Protein AF-A0A2G6KBX7-F1 (afdb_monomer)

pLDDT: mean 79.26, std 11.94, range [49.91, 97.5]

Radius of gyration: 17.97 Å; Cα contacts (8 Å, |Δi|>4): 217; chains: 1; bounding box: 56×39×44 Å

Solvent-accessible surface area (backbone atoms only — not comparable to full-atom values): 11663 Å² total; per-residue (Å²): 130,65,67,68,60,56,53,54,54,60,68,40,44,65,57,52,48,50,51,48,53,44,43,43,64,73,46,47,46,54,54,34,52,51,48,43,70,75,37,43,85,65,35,74,61,40,100,55,37,66,66,51,40,47,52,48,53,52,48,49,53,51,38,52,47,28,71,77,41,29,81,48,12,47,37,36,54,84,65,47,39,61,68,37,23,51,47,50,38,49,52,47,50,50,48,68,47,44,59,60,58,48,53,73,61,81,71,62,54,70,67,56,54,50,44,48,45,56,34,48,36,44,25,48,53,48,36,47,50,48,51,12,48,48,40,44,50,34,25,57,76,66,73,37,58,82,85,52,55,70,83,61,44,44,58,39,27,52,54,44,3,50,50,50,15,56,70,70,63,48,72,64,54,41,74,75,58,31,61,84,52,50,48,58,49,36,54,53,37,22,54,48,29,27,51,48,38,48,49,28,46,74,68,27,31,39,75,65,47,27,62,53,43,16,49,48,47,50,55,60,73,76,111

Nearest PDB structures (foldseek):
  8d9p-assembly1_A  TM=2.111E-01  e=8.715E+00  synthetic construct
  6z0c-assembly1_A  TM=1.566E-01  e=3.362E+00  Escherichia coli

Organism: NCBI:txid2044937

Mean predicted aligned error: 8.15 Å

Sequence (223 aa):
MNGRAVVMGILSLPVVWGIFQSYHEFFSRPLVGWAVEVFPQVFGLVDAAYPFATGLLQLLIVGTIALIRPRLGFGDARNPDLYQSLTVITLVSICLFSPILLSSSGHAGAFKKMGVVVWTITPISEEILFRGFLHSLLLQIFHAAQDSSWKKILPPLVFGGLWFSLWHLVPSAISDYGWEVVGPQLVITFFAGVLFSGLRHWTGSIWLGIPIHAAGNFLAGFL

Secondary structure (DSSP, 8-state):
--HHHHHHHHHHHHHHHHHHHHHIIIIIHHHHHHHHHH-HHHHTT-TTHHHHHHHHHHHHHHHHHHHH-GGG-SSBSSS--HHHHHHHHHHHHHHHHHHHHHHHTS---HHHHHHHIIIIIHHHHHIIIIIIIIHHHHHHHTT--TT--HHHHHHHHHHHHHHHHHHT--HHHHHHH-HHHHHHHHHHHHHHHHHHHHHHHHHSBSTTHHHHHHHHHHHHTT-

Structure (mmCIF, N/CA/C/O backbone):
data_AF-A0A2G6KBX7-F1
#
_entry.id   AF-A0A2G6KBX7-F1
#
loop_
_atom_site.group_PDB
_atom_site.id
_atom_site.type_symbol
_atom_site.label_atom_id
_atom_site.label_alt_id
_atom_site.label_comp_id
_atom_site.label_asym_id
_atom_site.label_entity_id
_atom_site.label_seq_id
_atom_site.pdbx_PDB_ins_code
_atom_site.Cartn_x
_atom_site.Cartn_y
_atom_site.Cartn_z
_atom_site.occupancy
_atom_site.B_iso_or_equiv
_atom_site.auth_seq_id
_atom_site.auth_comp_id
_atom_site.auth_asym_id
_atom_site.auth_atom_id
_atom_site.pdbx_PDB_model_num
ATOM 1 N N . MET A 1 1 ? -25.263 -7.954 9.785 1.00 54.66 1 MET A N 1
ATOM 2 C CA . MET A 1 1 ? -24.936 -6.710 9.059 1.00 54.66 1 MET A CA 1
ATOM 3 C C . MET A 1 1 ? -26.176 -6.285 8.305 1.00 54.66 1 MET A C 1
ATOM 5 O O . MET A 1 1 ? -26.843 -7.152 7.760 1.00 54.66 1 MET A O 1
ATOM 9 N N . ASN A 1 2 ? -26.518 -4.998 8.318 1.00 74.50 2 ASN A N 1
ATOM 10 C CA . ASN A 1 2 ? -27.667 -4.496 7.569 1.00 74.50 2 ASN A CA 1
ATOM 11 C C . ASN A 1 2 ? -27.344 -4.598 6.067 1.00 74.50 2 ASN A C 1
ATOM 13 O O . ASN A 1 2 ? -26.369 -3.992 5.624 1.00 74.50 2 ASN A O 1
ATOM 17 N N . GLY A 1 3 ? -28.105 -5.388 5.300 1.00 67.69 3 GLY A N 1
ATOM 18 C CA . GLY A 1 3 ? -27.808 -5.674 3.886 1.00 67.69 3 GLY A CA 1
ATOM 19 C C . GLY A 1 3 ? -27.645 -4.413 3.028 1.00 67.69 3 GLY A C 1
ATOM 20 O O . GLY A 1 3 ? -26.832 -4.390 2.109 1.00 67.69 3 GLY A O 1
ATOM 21 N N . ARG A 1 4 ? -28.314 -3.317 3.408 1.00 68.19 4 ARG A N 1
ATOM 22 C CA . ARG A 1 4 ? -28.187 -2.004 2.759 1.00 68.19 4 ARG A CA 1
ATOM 23 C C . ARG A 1 4 ? -26.762 -1.442 2.779 1.00 68.19 4 ARG A C 1
ATOM 25 O O . ARG A 1 4 ? -26.334 -0.872 1.785 1.00 68.19 4 ARG A O 1
ATOM 32 N N . ALA A 1 5 ? -26.015 -1.617 3.871 1.00 60.84 5 ALA A N 1
ATOM 33 C CA . ALA A 1 5 ? -24.651 -1.091 3.983 1.00 60.84 5 ALA A CA 1
ATOM 34 C C . ALA A 1 5 ? -23.666 -1.833 3.064 1.00 60.84 5 ALA A C 1
ATOM 36 O O . ALA A 1 5 ? -22.780 -1.218 2.481 1.00 60.84 5 ALA A O 1
ATOM 37 N N . VAL A 1 6 ? -23.853 -3.146 2.895 1.00 60.59 6 VAL A N 1
ATOM 38 C CA . VAL A 1 6 ? -23.030 -3.964 1.988 1.00 60.59 6 VAL A CA 1
ATOM 39 C C . VAL A 1 6 ? -23.293 -3.578 0.540 1.00 60.59 6 VAL A C 1
ATOM 41 O O . VAL A 1 6 ? -22.352 -3.339 -0.207 1.00 60.59 6 VAL A O 1
ATOM 44 N N . VAL A 1 7 ? -24.568 -3.459 0.161 1.00 66.44 7 VAL A N 1
ATOM 45 C CA . VAL A 1 7 ? -24.962 -3.067 -1.198 1.00 66.44 7 VAL A CA 1
ATOM 46 C C . VAL A 1 7 ? -24.442 -1.671 -1.536 1.00 66.44 7 VAL A C 1
ATOM 48 O O . VAL A 1 7 ? -23.838 -1.499 -2.587 1.00 66.44 7 VAL A O 1
ATOM 51 N N . MET A 1 8 ? -24.586 -0.695 -0.634 1.00 66.25 8 MET A N 1
ATOM 52 C CA . MET A 1 8 ? -24.024 0.644 -0.850 1.00 66.25 8 MET A CA 1
ATOM 53 C C . MET A 1 8 ? -22.497 0.627 -0.966 1.00 66.25 8 MET A C 1
ATOM 55 O O . MET A 1 8 ? -21.952 1.354 -1.788 1.00 66.25 8 MET A O 1
ATOM 59 N N . GLY A 1 9 ? -21.809 -0.217 -0.192 1.00 62.88 9 GLY A N 1
ATOM 60 C CA . GLY A 1 9 ? -20.360 -0.365 -0.288 1.00 62.88 9 GLY A CA 1
ATOM 61 C C . GLY A 1 9 ? -19.898 -1.013 -1.597 1.00 62.88 9 GLY A C 1
ATOM 62 O O . GLY A 1 9 ? -18.908 -0.579 -2.164 1.00 62.88 9 GLY A O 1
ATOM 63 N N . ILE A 1 10 ? -20.614 -2.015 -2.115 1.00 64.56 10 ILE A N 1
ATOM 64 C CA . ILE A 1 10 ? -20.286 -2.628 -3.414 1.00 64.56 10 ILE A CA 1
ATOM 65 C C . ILE A 1 10 ? -20.573 -1.647 -4.555 1.00 64.56 10 ILE A C 1
ATOM 67 O O . ILE A 1 10 ? -19.744 -1.470 -5.443 1.00 64.56 10 ILE A O 1
ATOM 71 N N . LEU A 1 11 ? -21.727 -0.978 -4.521 1.00 68.38 11 LEU A N 1
ATOM 72 C CA . LEU A 1 11 ? -22.129 -0.025 -5.558 1.00 68.38 11 LEU A CA 1
ATOM 73 C C . LEU A 1 11 ? -21.277 1.248 -5.569 1.00 68.38 11 LEU A C 1
ATOM 75 O O . LEU A 1 11 ? -21.227 1.930 -6.589 1.00 68.38 11 LEU A O 1
ATOM 79 N N . SER A 1 12 ? -20.591 1.571 -4.471 1.00 69.75 12 SER A N 1
ATOM 80 C CA . SER A 1 12 ? -19.646 2.684 -4.445 1.00 69.75 12 SER A CA 1
ATOM 81 C C . SER A 1 12 ? -18.281 2.327 -5.032 1.00 69.75 12 SER A C 1
ATOM 83 O O . SER A 1 12 ? -17.556 3.246 -5.397 1.00 69.75 12 SER A O 1
ATOM 85 N N . LEU A 1 13 ? -17.930 1.042 -5.201 1.00 62.00 13 LEU A N 1
ATOM 86 C CA . LEU A 1 13 ? -16.617 0.637 -5.727 1.00 62.00 13 LEU A CA 1
ATOM 87 C C . LEU A 1 13 ? -16.301 1.231 -7.109 1.00 62.00 13 LEU A C 1
ATOM 89 O O . LEU A 1 13 ? -15.201 1.758 -7.252 1.00 62.00 13 LEU A O 1
ATOM 93 N N . PRO A 1 14 ? -17.212 1.246 -8.107 1.00 69.00 14 PRO A N 1
ATOM 94 C CA . PRO A 1 14 ? -16.934 1.886 -9.395 1.00 69.00 14 PRO A CA 1
ATOM 95 C C . PRO A 1 14 ? -16.740 3.400 -9.281 1.00 69.00 14 PRO A C 1
ATOM 97 O O . PRO A 1 14 ? -15.885 3.963 -9.955 1.00 69.00 14 PRO A O 1
ATOM 100 N N . VAL A 1 15 ? -17.505 4.063 -8.407 1.00 67.31 15 VAL A N 1
ATOM 101 C CA . VAL A 1 15 ? -17.386 5.511 -8.166 1.00 67.31 15 VAL A CA 1
ATOM 102 C C . VAL A 1 15 ? -16.047 5.826 -7.512 1.00 67.31 15 VAL A C 1
ATOM 104 O O . VAL A 1 15 ? -15.333 6.723 -7.941 1.00 67.31 15 VAL A O 1
ATOM 107 N N . VAL A 1 16 ? -15.683 5.053 -6.496 1.00 61.75 16 VAL A N 1
ATOM 108 C CA . VAL A 1 16 ? -14.416 5.153 -5.777 1.00 61.75 16 VAL A CA 1
ATOM 109 C C . VAL A 1 16 ? -13.233 4.867 -6.702 1.00 61.75 16 VAL A C 1
ATOM 111 O O . VAL A 1 16 ? -12.263 5.621 -6.701 1.00 61.75 16 VAL A O 1
ATOM 114 N N . TRP A 1 17 ? -13.326 3.826 -7.531 1.00 64.75 17 TRP A N 1
ATOM 115 C CA . TRP A 1 17 ? -12.328 3.521 -8.551 1.00 64.75 17 TRP A CA 1
ATOM 116 C C . TRP A 1 17 ? -12.218 4.659 -9.570 1.00 64.75 17 TRP A C 1
ATOM 118 O O . TRP A 1 17 ? -11.114 5.097 -9.870 1.00 64.75 17 TRP A O 1
ATOM 128 N N . GLY A 1 18 ? -13.342 5.219 -10.023 1.00 67.06 18 GLY A N 1
ATOM 129 C CA . GLY A 1 18 ? -13.366 6.389 -10.900 1.00 67.06 18 GLY A CA 1
ATOM 130 C C . GLY A 1 18 ? -12.720 7.627 -10.272 1.00 67.06 18 GLY A C 1
ATOM 131 O O . GLY A 1 18 ? -11.945 8.310 -10.937 1.00 67.06 18 GLY A O 1
ATOM 132 N N . ILE A 1 19 ? -12.964 7.895 -8.984 1.00 67.94 19 ILE A N 1
ATOM 133 C CA . ILE A 1 19 ? -12.288 8.964 -8.229 1.00 67.94 19 ILE A CA 1
ATOM 134 C C . ILE A 1 19 ? -10.784 8.702 -8.167 1.00 67.94 19 ILE A C 1
ATOM 136 O O . ILE A 1 19 ? -10.001 9.630 -8.336 1.00 67.94 19 ILE A O 1
ATOM 140 N N . PHE A 1 20 ? -10.368 7.454 -7.956 1.00 66.38 20 PHE A N 1
ATOM 141 C CA . PHE A 1 20 ? -8.956 7.096 -7.901 1.00 66.38 20 PHE A CA 1
ATOM 142 C C . PHE A 1 20 ? -8.259 7.262 -9.255 1.00 66.38 20 PHE A C 1
ATOM 144 O O . PHE A 1 20 ? -7.207 7.893 -9.324 1.00 66.38 20 PHE A O 1
ATOM 151 N N . GLN A 1 21 ? -8.869 6.770 -10.334 1.00 69.62 21 GLN A N 1
ATOM 152 C CA . GLN A 1 21 ? -8.373 6.986 -11.694 1.00 69.62 21 GLN A CA 1
ATOM 153 C C . GLN A 1 21 ? -8.320 8.480 -12.018 1.00 69.62 21 GLN A C 1
ATOM 155 O O . GLN A 1 21 ? -7.329 8.960 -12.551 1.00 69.62 21 GLN A O 1
ATOM 160 N N . SER A 1 22 ? -9.328 9.245 -11.597 1.00 69.94 22 SER A N 1
ATOM 161 C CA . SER A 1 22 ? -9.340 10.702 -11.757 1.00 69.94 22 SER A CA 1
ATOM 162 C C . SER A 1 22 ? -8.227 11.377 -10.953 1.00 69.94 22 SER A C 1
ATOM 164 O O . SER A 1 22 ? -7.554 12.265 -11.460 1.00 69.94 22 SER A O 1
ATOM 166 N N . TYR A 1 23 ? -7.982 10.953 -9.714 1.00 73.62 23 TYR A N 1
ATOM 167 C CA . TYR A 1 23 ? -6.855 11.435 -8.919 1.00 73.62 23 TYR A CA 1
ATOM 168 C C . TYR A 1 23 ? -5.521 11.112 -9.603 1.00 73.62 23 TYR A C 1
ATOM 170 O O . TYR A 1 23 ? -4.642 11.971 -9.677 1.00 73.62 23 TYR A O 1
ATOM 178 N N . HIS A 1 24 ? -5.369 9.899 -10.134 1.00 70.25 24 HIS A N 1
ATOM 179 C CA . HIS A 1 24 ? -4.161 9.517 -10.848 1.00 70.25 24 HIS A CA 1
ATOM 180 C C . HIS A 1 24 ? -3.966 10.372 -12.106 1.00 70.25 24 HIS A C 1
ATOM 182 O O . HIS A 1 24 ? -2.927 11.007 -12.247 1.00 70.25 24 HIS A O 1
ATOM 188 N N . GLU A 1 25 ? -4.974 10.455 -12.971 1.00 73.12 25 GLU A N 1
ATOM 189 C CA . GLU A 1 25 ? -4.886 11.130 -14.268 1.00 73.12 25 GLU A CA 1
ATOM 190 C C . GLU A 1 25 ? -4.854 12.658 -14.168 1.00 73.12 25 GLU A C 1
ATOM 192 O O . GLU A 1 25 ? -4.098 13.303 -14.890 1.00 73.12 25 GLU A O 1
ATOM 197 N N . PHE A 1 26 ? -5.639 13.260 -13.272 1.00 77.62 26 PHE A N 1
ATOM 198 C CA . PHE A 1 26 ? -5.780 14.719 -13.206 1.00 77.62 26 PHE A CA 1
ATOM 199 C C . PHE A 1 26 ? -4.909 15.385 -12.143 1.00 77.62 26 PHE A C 1
ATOM 201 O O . PHE A 1 26 ? -4.694 16.592 -12.223 1.00 77.62 26 PHE A O 1
ATOM 208 N N . PHE A 1 27 ? -4.403 14.643 -11.153 1.00 77.56 27 PHE A N 1
ATOM 209 C CA . PHE A 1 27 ? -3.577 15.218 -10.087 1.00 77.56 27 PHE A CA 1
ATOM 210 C C . PHE A 1 27 ? -2.178 14.610 -10.041 1.00 77.56 27 PHE A C 1
ATOM 212 O O . PHE A 1 27 ? -1.189 15.329 -10.180 1.00 77.56 27 PHE A O 1
ATOM 219 N N . SER A 1 28 ? -2.079 13.287 -9.890 1.00 75.94 28 SER A N 1
ATOM 220 C CA . SER A 1 28 ? -0.784 12.614 -9.765 1.00 75.94 28 SER A CA 1
ATOM 221 C C . SER A 1 28 ? 0.038 12.754 -11.041 1.00 75.94 28 SER A C 1
ATOM 223 O O . SER A 1 28 ? 1.195 13.147 -10.974 1.00 75.94 28 SER A O 1
ATOM 225 N N . ARG A 1 29 ? -0.553 12.470 -12.203 1.00 77.00 29 ARG A N 1
ATOM 226 C CA . ARG A 1 29 ? 0.133 12.458 -13.496 1.00 77.00 29 ARG A CA 1
ATOM 227 C C . ARG A 1 29 ? 0.698 13.823 -13.893 1.00 77.00 29 ARG A C 1
ATOM 229 O O . ARG A 1 29 ? 1.884 13.865 -14.222 1.00 77.00 29 ARG A O 1
ATOM 236 N N . PRO A 1 30 ? -0.054 14.940 -13.815 1.00 83.62 30 PRO A N 1
ATOM 237 C CA . PRO A 1 30 ? 0.497 16.257 -14.120 1.00 83.62 30 PRO A CA 1
ATOM 238 C C . PRO A 1 30 ? 1.571 16.683 -13.121 1.00 83.62 30 PRO A C 1
ATOM 240 O O . PRO A 1 30 ? 2.607 17.197 -13.529 1.00 83.62 30 PRO A O 1
ATOM 243 N N . LEU A 1 31 ? 1.362 16.432 -11.823 1.00 80.12 31 LEU A N 1
ATOM 244 C CA . LEU A 1 31 ? 2.326 16.807 -10.787 1.00 80.12 31 LEU A CA 1
ATOM 245 C C . LEU A 1 31 ? 3.630 16.009 -10.902 1.00 80.12 31 LEU A C 1
ATOM 247 O O . LEU A 1 31 ? 4.714 16.563 -10.740 1.00 80.12 31 LEU A O 1
ATOM 251 N N . VAL A 1 32 ? 3.527 14.721 -11.230 1.00 80.62 32 VAL A N 1
ATOM 252 C CA . VAL A 1 32 ? 4.672 13.871 -11.556 1.00 80.62 32 VAL A CA 1
ATOM 253 C C . VAL A 1 32 ? 5.376 14.370 -12.814 1.00 80.62 32 VAL A C 1
ATOM 255 O O . VAL A 1 32 ? 6.597 14.491 -12.798 1.00 80.62 32 VAL A O 1
ATOM 258 N N . GLY A 1 33 ? 4.633 14.690 -13.877 1.00 82.25 33 GLY A N 1
ATOM 259 C CA . GLY A 1 33 ? 5.199 15.252 -15.106 1.00 82.25 33 GLY A CA 1
ATOM 260 C C . GLY A 1 33 ? 5.997 16.528 -14.833 1.00 82.25 33 GLY A C 1
ATOM 261 O O . GLY A 1 33 ? 7.160 16.617 -15.216 1.00 82.25 33 GLY A O 1
ATOM 262 N N . TRP A 1 34 ? 5.412 17.451 -14.068 1.00 88.31 34 TRP A N 1
ATOM 263 C CA . TRP A 1 34 ? 6.078 18.669 -13.610 1.00 88.31 34 TRP A CA 1
ATOM 264 C C . TRP A 1 34 ? 7.332 18.371 -12.773 1.00 88.31 34 TRP A C 1
ATOM 266 O O . TRP A 1 34 ? 8.380 18.963 -13.005 1.00 88.31 34 TRP A O 1
ATOM 276 N N . ALA A 1 35 ? 7.269 17.430 -11.826 1.00 80.56 35 ALA A N 1
ATOM 277 C CA . ALA A 1 35 ? 8.423 17.078 -10.997 1.00 80.56 35 ALA A CA 1
ATOM 278 C C . ALA A 1 35 ? 9.577 16.484 -11.826 1.00 80.56 35 ALA A C 1
ATOM 280 O O . ALA A 1 35 ? 10.738 16.816 -11.588 1.00 80.56 35 ALA A O 1
ATOM 281 N N . VAL A 1 36 ? 9.268 15.637 -12.812 1.00 82.38 36 VAL A N 1
ATOM 282 C CA . VAL A 1 36 ? 10.261 15.074 -13.740 1.00 82.38 36 VAL A CA 1
ATOM 283 C C . VAL A 1 36 ? 10.906 16.174 -14.586 1.00 82.38 36 VAL A C 1
ATOM 285 O O . VAL A 1 36 ? 12.121 16.156 -14.770 1.00 82.38 36 VAL A O 1
ATOM 288 N N . GLU A 1 37 ? 10.118 17.146 -15.048 1.00 87.31 37 GLU A N 1
ATOM 289 C CA . GLU A 1 37 ? 10.601 18.290 -15.828 1.00 87.31 37 GLU A CA 1
ATOM 290 C C . GLU A 1 37 ? 11.487 19.240 -15.004 1.00 87.31 37 GLU A C 1
ATOM 292 O O . GLU A 1 37 ? 12.515 19.703 -15.493 1.00 87.31 37 GLU A O 1
ATOM 297 N N . VAL A 1 38 ? 11.125 19.507 -13.745 1.00 86.25 38 VAL A N 1
ATOM 298 C CA . VAL A 1 38 ? 11.850 20.439 -12.861 1.00 86.25 38 VAL A CA 1
ATOM 299 C C . VAL A 1 38 ? 13.113 19.819 -12.257 1.00 86.25 38 VAL A C 1
ATOM 301 O O . VAL A 1 38 ? 14.094 20.526 -12.018 1.00 86.25 38 VAL A O 1
ATOM 304 N N . PHE A 1 39 ? 13.124 18.504 -12.021 1.00 82.38 39 PHE A N 1
ATOM 305 C CA . PHE A 1 39 ? 14.255 17.794 -11.410 1.00 82.38 39 PHE A CA 1
ATOM 306 C C . PHE A 1 39 ? 14.845 16.705 -12.327 1.00 82.38 39 PHE A C 1
ATOM 308 O O . PHE A 1 39 ? 14.990 15.550 -11.902 1.00 82.38 39 PHE A O 1
ATOM 315 N N . PRO A 1 40 ? 15.248 1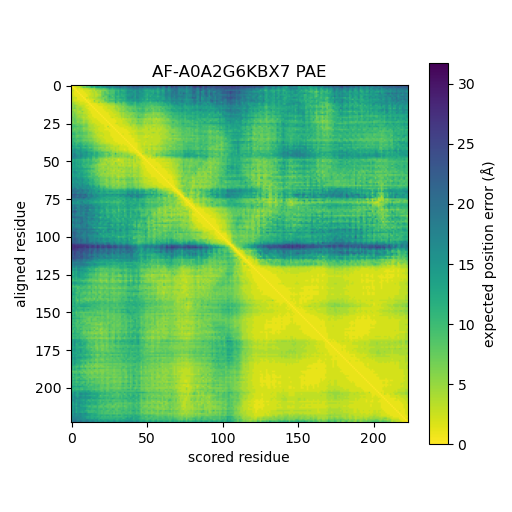7.033 -13.568 1.00 84.31 40 PRO A N 1
ATOM 316 C CA . PRO A 1 40 ? 15.668 16.039 -14.554 1.00 84.31 40 PRO A CA 1
ATOM 317 C C . PRO A 1 40 ? 16.930 15.282 -14.121 1.00 84.31 40 PRO A C 1
ATOM 319 O O . PRO A 1 40 ? 17.063 14.096 -14.401 1.00 84.31 40 PRO A O 1
ATOM 322 N N . GLN A 1 41 ? 17.826 15.916 -13.360 1.00 78.88 41 GLN A N 1
ATOM 323 C CA . GLN A 1 41 ? 19.017 15.274 -12.791 1.00 78.88 41 GLN A CA 1
ATOM 324 C C . GLN A 1 41 ? 18.707 14.200 -11.738 1.00 78.88 41 GLN A C 1
ATOM 326 O O . GLN A 1 41 ? 19.547 13.345 -11.483 1.00 78.88 41 GLN A O 1
ATOM 331 N N . VAL A 1 42 ? 17.529 14.246 -11.106 1.00 72.69 42 VAL A N 1
ATOM 332 C CA . VAL A 1 42 ? 17.100 13.245 -10.118 1.00 72.69 42 VAL A CA 1
ATOM 333 C C . VAL A 1 42 ? 16.399 12.096 -10.830 1.00 72.69 42 VAL A C 1
ATOM 335 O O . VAL A 1 42 ? 16.738 10.931 -10.629 1.00 72.69 42 VAL A O 1
ATOM 338 N N . PHE A 1 43 ? 15.436 12.427 -11.690 1.00 77.19 43 PHE A N 1
ATOM 339 C CA . PHE A 1 43 ? 14.592 11.438 -12.354 1.00 77.19 43 PHE A CA 1
ATOM 340 C C . PHE A 1 43 ? 15.266 10.767 -13.554 1.00 77.19 43 PHE A C 1
ATOM 342 O O . PHE A 1 43 ? 15.002 9.598 -13.812 1.00 77.19 43 PHE A O 1
ATOM 349 N N . GLY A 1 44 ? 16.202 11.442 -14.225 1.00 74.31 44 GLY A N 1
ATOM 350 C CA . GLY A 1 44 ? 17.004 10.875 -15.314 1.00 74.31 44 GLY A CA 1
ATOM 351 C C . GLY A 1 44 ? 17.963 9.761 -14.879 1.00 74.31 44 GLY A C 1
ATOM 352 O O . GLY A 1 44 ? 18.574 9.119 -15.726 1.00 74.31 44 GLY A O 1
ATOM 353 N N . LEU A 1 45 ? 18.093 9.508 -13.571 1.00 69.19 45 LEU A N 1
ATOM 354 C CA . LEU A 1 45 ? 18.895 8.414 -13.012 1.00 69.19 45 LEU A CA 1
ATOM 355 C C . LEU A 1 45 ? 18.126 7.087 -12.896 1.00 69.19 45 LEU A C 1
ATOM 357 O O . LEU A 1 45 ? 18.718 6.074 -12.507 1.00 69.19 45 LEU A O 1
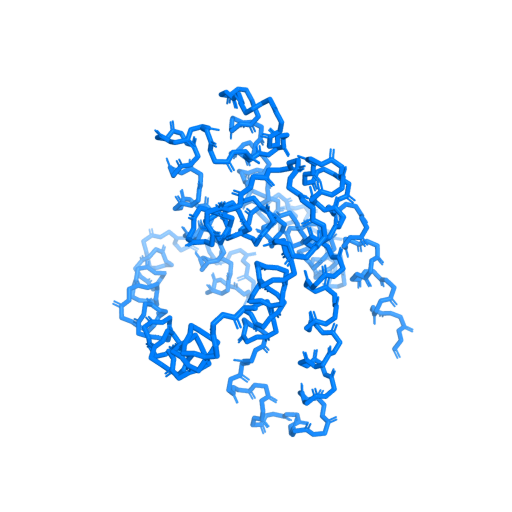ATOM 361 N N . VAL A 1 46 ? 16.818 7.089 -13.172 1.00 65.31 46 VAL A N 1
ATOM 362 C CA . VAL A 1 46 ? 15.927 5.939 -12.984 1.00 65.31 46 VAL A CA 1
ATOM 363 C C . VAL A 1 46 ? 15.182 5.657 -14.289 1.00 65.31 46 VAL A C 1
ATOM 365 O O . VAL A 1 46 ? 14.419 6.495 -14.760 1.00 65.31 46 VAL A O 1
ATOM 368 N N . ASP A 1 47 ? 15.335 4.446 -14.835 1.00 61.81 47 ASP A N 1
ATOM 369 C CA . ASP A 1 47 ? 14.691 4.031 -16.099 1.00 61.81 47 ASP A CA 1
ATOM 370 C C . ASP A 1 47 ? 13.149 4.099 -16.036 1.00 61.81 47 ASP A C 1
ATOM 372 O O . ASP A 1 47 ? 12.468 4.227 -17.049 1.00 61.81 47 ASP A O 1
ATOM 376 N N . ALA A 1 48 ? 12.593 4.066 -14.821 1.00 66.81 48 ALA A N 1
ATOM 377 C CA . ALA A 1 48 ? 11.171 4.194 -14.516 1.00 66.81 48 ALA A CA 1
ATOM 378 C C . ALA A 1 48 ? 10.865 5.487 -13.730 1.00 66.81 48 ALA A C 1
ATOM 380 O O . ALA A 1 48 ? 10.238 5.450 -12.668 1.00 66.81 48 ALA A O 1
ATOM 381 N N . ALA A 1 49 ? 11.311 6.636 -14.249 1.00 69.12 49 ALA A N 1
ATOM 382 C CA . ALA A 1 49 ? 11.127 7.956 -13.638 1.00 69.12 49 ALA A CA 1
ATOM 383 C C . ALA A 1 49 ? 9.678 8.242 -13.199 1.00 69.12 49 ALA A C 1
ATOM 385 O O . ALA A 1 49 ? 9.445 8.710 -12.085 1.00 69.12 49 ALA A O 1
ATOM 386 N N . TYR A 1 50 ? 8.698 7.922 -14.048 1.00 68.88 50 TYR A N 1
ATOM 387 C CA . TYR A 1 50 ? 7.288 8.220 -13.790 1.00 68.88 50 TYR A CA 1
ATOM 388 C C . TYR A 1 50 ? 6.667 7.355 -12.665 1.00 68.88 50 TYR A C 1
ATOM 390 O O . TYR A 1 50 ? 6.099 7.925 -11.726 1.00 68.88 50 TYR A O 1
ATOM 398 N N . PRO A 1 51 ? 6.793 6.007 -12.671 1.00 64.81 51 PRO A N 1
ATOM 399 C CA . PRO A 1 51 ? 6.382 5.180 -11.531 1.00 64.81 51 PRO A CA 1
ATOM 400 C C . PRO A 1 51 ? 7.068 5.579 -10.222 1.00 64.81 51 PRO A C 1
ATOM 402 O O . PRO A 1 51 ? 6.416 5.665 -9.181 1.00 64.81 51 PRO A O 1
ATOM 405 N N . PHE A 1 52 ? 8.366 5.888 -10.281 1.00 66.94 52 PHE A N 1
ATOM 406 C CA . PHE A 1 52 ? 9.130 6.332 -9.120 1.00 66.94 52 PHE A CA 1
ATOM 407 C C . PHE A 1 52 ? 8.593 7.654 -8.547 1.00 66.94 52 PHE A C 1
ATOM 409 O O . PHE A 1 52 ? 8.337 7.753 -7.347 1.00 66.94 52 PHE A O 1
ATOM 416 N N . ALA A 1 53 ? 8.335 8.644 -9.401 1.00 70.25 53 ALA A N 1
ATOM 417 C CA . ALA A 1 53 ? 7.755 9.923 -9.004 1.00 70.25 53 ALA A CA 1
ATOM 418 C C . ALA A 1 53 ? 6.331 9.787 -8.433 1.00 70.25 53 ALA A C 1
ATOM 420 O O . ALA A 1 53 ? 5.973 10.489 -7.487 1.00 70.25 53 ALA A O 1
ATOM 421 N N . THR A 1 54 ? 5.524 8.862 -8.961 1.00 69.38 54 THR A N 1
ATOM 422 C CA . THR A 1 54 ? 4.182 8.574 -8.428 1.00 69.38 54 THR A CA 1
ATOM 423 C C . THR A 1 54 ? 4.268 7.980 -7.022 1.00 69.38 54 THR A C 1
ATOM 425 O O . THR A 1 54 ? 3.564 8.437 -6.120 1.00 69.38 54 THR A O 1
ATOM 428 N N . GLY A 1 55 ? 5.166 7.012 -6.808 1.00 68.44 55 GLY A N 1
ATOM 429 C CA . GLY A 1 55 ? 5.443 6.465 -5.478 1.00 68.44 55 GLY A CA 1
ATOM 430 C C . GLY A 1 55 ? 5.916 7.547 -4.504 1.00 68.44 55 GLY A C 1
ATOM 431 O O . GLY A 1 55 ? 5.408 7.636 -3.388 1.00 68.44 55 GLY A O 1
ATOM 432 N N . LEU A 1 56 ? 6.809 8.438 -4.953 1.00 69.62 56 LEU A N 1
ATOM 433 C CA . LEU A 1 56 ? 7.280 9.589 -4.178 1.00 69.62 56 LEU A CA 1
ATOM 434 C C . LEU A 1 56 ? 6.139 10.494 -3.725 1.00 69.62 56 LEU A C 1
ATOM 436 O O . LEU A 1 56 ? 6.030 10.801 -2.539 1.00 69.62 56 LEU A O 1
ATOM 440 N N . LEU A 1 57 ? 5.273 10.890 -4.651 1.00 75.81 57 LEU A N 1
ATOM 441 C CA . LEU A 1 57 ? 4.151 11.762 -4.343 1.00 75.81 57 LEU A CA 1
ATOM 442 C C . LEU A 1 57 ? 3.197 11.123 -3.326 1.00 75.81 57 LEU A C 1
ATOM 444 O O . LEU A 1 57 ? 2.793 11.771 -2.361 1.00 75.81 57 LEU A O 1
ATOM 448 N N . GLN A 1 58 ? 2.855 9.848 -3.512 1.00 71.69 58 GLN A N 1
ATOM 449 C CA . GLN A 1 58 ? 1.965 9.131 -2.598 1.00 71.69 58 GLN A CA 1
ATOM 450 C C . GLN A 1 58 ? 2.570 9.008 -1.202 1.00 71.69 58 GLN A C 1
ATOM 452 O O . GLN A 1 58 ? 1.898 9.279 -0.207 1.00 71.69 58 GLN A O 1
ATOM 457 N N . LEU A 1 59 ? 3.851 8.654 -1.120 1.00 70.75 59 LEU A N 1
ATOM 458 C CA . LEU A 1 59 ? 4.547 8.530 0.149 1.00 70.75 59 LEU A CA 1
ATOM 459 C C . LEU A 1 59 ? 4.700 9.878 0.867 1.00 70.75 59 LEU A C 1
ATOM 461 O O . LEU A 1 59 ? 4.562 9.925 2.088 1.00 70.75 59 LEU A O 1
ATOM 465 N N . LEU A 1 60 ? 4.917 10.975 0.134 1.00 75.06 60 LEU A N 1
ATOM 466 C CA . LEU A 1 60 ? 4.910 12.329 0.695 1.00 75.06 60 LEU A CA 1
ATOM 467 C C . LEU A 1 60 ? 3.539 12.683 1.273 1.00 75.06 60 LEU A C 1
ATOM 469 O O . LEU A 1 60 ? 3.467 13.132 2.414 1.00 75.06 60 LEU A O 1
ATOM 473 N N . ILE A 1 61 ? 2.455 12.425 0.535 1.00 76.88 61 ILE A N 1
ATOM 474 C CA . ILE A 1 61 ? 1.086 12.675 1.009 1.00 76.88 61 ILE A CA 1
ATOM 475 C C . ILE A 1 61 ? 0.811 11.882 2.287 1.00 76.88 61 ILE A C 1
ATOM 477 O O . ILE A 1 61 ? 0.345 12.450 3.277 1.00 76.88 61 ILE A O 1
ATOM 481 N N . VAL A 1 62 ? 1.141 10.588 2.305 1.00 69.00 62 VAL A N 1
ATOM 482 C CA . VAL A 1 62 ? 0.938 9.752 3.494 1.00 69.00 62 VAL A CA 1
ATOM 483 C C . VAL A 1 62 ? 1.829 10.206 4.652 1.00 69.00 62 VAL A C 1
ATOM 485 O O . VAL A 1 62 ? 1.351 10.282 5.781 1.00 69.00 62 VAL A O 1
ATOM 488 N N . GLY A 1 63 ? 3.081 10.584 4.389 1.00 70.69 63 GLY A N 1
ATOM 489 C CA . GLY A 1 63 ? 3.994 11.132 5.393 1.00 70.69 63 GLY A CA 1
ATOM 490 C C . GLY A 1 63 ? 3.480 12.437 6.007 1.00 70.69 63 GLY A C 1
ATOM 491 O O . GLY A 1 63 ? 3.470 12.586 7.227 1.00 70.69 63 GLY A O 1
ATOM 492 N N . THR A 1 64 ? 2.966 13.360 5.190 1.00 77.06 64 THR A N 1
ATOM 493 C CA . THR A 1 64 ? 2.326 14.595 5.667 1.00 77.06 64 THR A CA 1
ATOM 494 C C . THR A 1 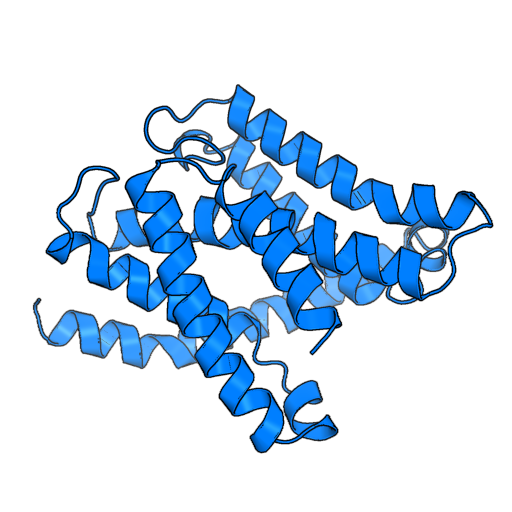64 ? 1.083 14.289 6.502 1.00 77.06 64 THR A C 1
ATOM 496 O O . THR A 1 64 ? 0.912 14.856 7.581 1.00 77.06 64 THR A O 1
ATOM 499 N N . ILE A 1 65 ? 0.237 13.355 6.059 1.00 73.06 65 ILE A N 1
ATOM 500 C CA . ILE A 1 65 ? -0.930 12.911 6.831 1.00 73.06 65 ILE A CA 1
ATOM 501 C C . ILE A 1 65 ? -0.495 12.307 8.173 1.00 73.06 65 ILE A C 1
ATOM 503 O O . ILE A 1 65 ? -1.111 12.610 9.193 1.00 73.06 65 ILE A O 1
ATOM 507 N N . ALA A 1 66 ? 0.573 11.506 8.198 1.00 69.62 66 ALA A N 1
ATOM 508 C CA . ALA A 1 66 ? 1.113 10.909 9.417 1.00 69.62 66 ALA A CA 1
ATOM 509 C C . ALA A 1 66 ? 1.589 11.965 10.427 1.00 69.62 66 ALA A C 1
ATOM 511 O O . ALA A 1 66 ? 1.310 11.827 11.616 1.00 69.62 66 ALA A O 1
ATOM 512 N N . LEU A 1 67 ? 2.217 13.056 9.966 1.00 72.88 67 LEU A N 1
ATOM 513 C CA . LEU A 1 67 ? 2.599 14.183 10.831 1.00 72.88 67 LEU A CA 1
ATOM 514 C C . LEU A 1 67 ? 1.390 14.908 11.423 1.00 72.88 67 LEU A C 1
ATOM 516 O O . LEU A 1 67 ? 1.386 15.249 12.603 1.00 72.88 67 LEU A O 1
ATOM 520 N N . ILE A 1 68 ? 0.361 15.155 10.610 1.00 79.12 68 ILE A N 1
ATOM 521 C CA . ILE A 1 68 ? -0.822 15.917 11.035 1.00 79.12 68 ILE A CA 1
ATOM 522 C C . ILE A 1 68 ? -1.730 15.058 11.930 1.00 79.12 68 ILE A C 1
ATOM 524 O O . ILE A 1 68 ? -2.415 15.568 12.819 1.00 79.12 68 ILE A O 1
ATOM 528 N N . ARG A 1 69 ? -1.772 13.741 11.694 1.00 74.56 69 ARG A N 1
ATOM 529 C CA . ARG A 1 69 ? -2.692 12.792 12.337 1.00 74.56 69 ARG A CA 1
ATOM 530 C C . ARG A 1 69 ? -1.943 11.550 12.855 1.00 74.56 69 ARG A C 1
ATOM 532 O O . ARG A 1 69 ? -2.256 10.437 12.426 1.00 74.56 69 ARG A O 1
ATOM 539 N N . PRO A 1 70 ? -1.046 11.684 13.850 1.00 63.88 70 PRO A N 1
ATOM 540 C CA . PRO A 1 70 ? -0.271 10.555 14.386 1.00 63.88 70 PRO A CA 1
ATOM 541 C C . PRO A 1 70 ? -1.154 9.431 14.963 1.00 63.88 70 PRO A C 1
ATOM 543 O O . PRO A 1 70 ? -0.766 8.267 14.984 1.00 63.88 70 PRO A O 1
ATOM 546 N N . ARG A 1 71 ? -2.404 9.749 15.337 1.00 64.06 71 ARG A N 1
ATOM 547 C CA . ARG A 1 71 ? -3.426 8.790 15.803 1.00 64.06 71 ARG A CA 1
ATOM 548 C C . ARG A 1 71 ? -3.911 7.786 14.749 1.00 64.06 71 ARG A C 1
ATOM 550 O O . ARG A 1 71 ? -4.693 6.908 15.090 1.00 64.06 71 ARG A O 1
ATOM 557 N N . LEU A 1 72 ? -3.477 7.894 13.492 1.00 65.12 72 LEU A N 1
ATOM 558 C CA . LEU A 1 72 ? -3.813 6.922 12.446 1.00 65.12 72 LEU A CA 1
ATOM 559 C C . LEU A 1 72 ? -3.044 5.593 12.577 1.00 65.12 72 LEU A C 1
ATOM 561 O O . LEU A 1 72 ? -3.335 4.661 11.830 1.00 65.12 72 LEU A O 1
ATOM 565 N N . GLY A 1 73 ? -2.120 5.465 13.540 1.00 63.94 73 GLY A N 1
ATOM 566 C CA . GLY A 1 73 ? -1.493 4.179 13.868 1.00 63.94 73 GLY A CA 1
ATOM 567 C C . GLY A 1 73 ? -0.516 3.690 12.799 1.00 63.94 73 GLY A C 1
ATOM 568 O O . GLY A 1 73 ? -0.484 2.497 12.482 1.00 63.94 73 GLY A O 1
ATOM 569 N N . PHE A 1 74 ? 0.264 4.616 12.233 1.00 70.12 74 PHE A N 1
ATOM 570 C CA . PHE A 1 74 ? 1.366 4.358 11.302 1.00 70.12 74 PHE A CA 1
ATOM 571 C C . PHE A 1 74 ? 2.527 3.659 12.030 1.00 70.12 74 PHE A C 1
ATOM 573 O O . PHE A 1 74 ? 3.537 4.273 12.350 1.00 70.12 74 PHE A O 1
ATOM 580 N N . GLY A 1 75 ? 2.335 2.386 12.374 1.00 73.00 75 GLY A N 1
ATOM 581 C CA . GLY A 1 75 ? 3.193 1.650 13.297 1.00 73.00 75 GLY A CA 1
ATOM 582 C C . GLY A 1 75 ? 2.351 0.703 14.138 1.00 73.00 75 GLY A C 1
ATOM 583 O O . GLY A 1 75 ? 1.811 -0.265 13.602 1.00 73.00 75 GLY A O 1
ATOM 584 N N . ASP A 1 76 ? 2.219 1.021 15.426 1.00 75.88 76 ASP A N 1
ATOM 585 C CA . ASP A 1 76 ? 1.351 0.343 16.386 1.00 75.88 76 ASP A CA 1
ATOM 586 C C . ASP A 1 76 ? -0.001 1.078 16.506 1.00 75.88 76 ASP A C 1
ATOM 588 O O . ASP A 1 76 ? -0.080 2.168 17.069 1.00 75.88 76 ASP A O 1
ATOM 592 N N . ALA A 1 77 ? -1.099 0.492 16.010 1.00 79.38 77 ALA A N 1
ATOM 593 C CA . ALA A 1 77 ? -2.440 1.077 16.208 1.00 79.38 77 ALA A CA 1
ATOM 594 C C . ALA A 1 77 ? -2.867 1.103 17.672 1.00 79.38 77 ALA A C 1
ATOM 596 O O . ALA A 1 77 ? -3.768 1.867 18.011 1.00 79.38 77 ALA A O 1
ATOM 597 N N . ARG A 1 78 ? -2.315 0.228 18.517 1.00 79.12 78 ARG A N 1
ATOM 598 C CA . ARG A 1 78 ? -2.718 0.154 19.923 1.00 79.12 78 ARG A CA 1
ATOM 599 C C . ARG A 1 78 ? -2.136 1.317 20.711 1.00 79.12 78 ARG A C 1
ATOM 601 O O . ARG A 1 78 ? -2.789 1.805 21.625 1.00 79.12 78 ARG A O 1
ATOM 608 N N . ASN A 1 79 ? -0.956 1.783 20.308 1.00 80.31 79 ASN A N 1
ATOM 609 C CA . ASN A 1 79 ? -0.233 2.880 20.940 1.00 80.31 79 ASN A CA 1
ATOM 610 C C . ASN A 1 79 ? 0.299 3.845 19.867 1.00 80.31 79 ASN A C 1
ATOM 612 O O . ASN A 1 79 ? 1.508 3.875 19.616 1.00 80.31 79 ASN A O 1
ATOM 616 N N . PRO A 1 80 ? -0.586 4.601 19.189 1.00 77.12 80 PRO A N 1
ATOM 617 C CA . PRO A 1 80 ? -0.165 5.496 18.127 1.00 77.12 80 PRO A CA 1
ATOM 618 C C . PRO A 1 80 ? 0.662 6.649 18.697 1.00 77.12 80 PRO A C 1
ATOM 620 O O . PRO A 1 80 ? 0.222 7.356 19.605 1.00 77.12 80 PRO A O 1
ATOM 623 N N . ASP A 1 81 ? 1.842 6.857 18.123 1.00 80.06 81 ASP A N 1
ATOM 624 C CA . ASP A 1 81 ? 2.824 7.821 18.608 1.00 80.06 81 ASP A CA 1
ATOM 625 C C . ASP A 1 81 ? 3.485 8.583 17.446 1.00 80.06 81 ASP A C 1
ATOM 627 O O . ASP A 1 81 ? 3.621 8.090 16.319 1.00 80.06 81 ASP A O 1
ATOM 631 N N . LEU A 1 82 ? 3.903 9.817 17.725 1.00 77.06 82 LEU A N 1
ATOM 632 C CA . LEU A 1 82 ? 4.631 10.672 16.800 1.00 77.06 82 LEU A CA 1
ATOM 633 C C . LEU A 1 82 ? 5.944 10.018 16.357 1.00 77.06 82 LEU A C 1
ATOM 635 O O . LEU A 1 82 ? 6.268 10.083 15.174 1.00 77.06 82 LEU A O 1
ATOM 639 N N . TYR A 1 83 ? 6.669 9.336 17.249 1.00 79.06 83 TYR A N 1
ATOM 640 C CA . TYR A 1 83 ? 7.927 8.672 16.885 1.00 79.06 83 TYR A CA 1
ATOM 641 C C . TYR A 1 83 ? 7.734 7.570 15.833 1.00 79.06 83 TYR A C 1
ATOM 643 O O . TYR A 1 83 ? 8.574 7.399 14.948 1.00 79.06 83 TYR A O 1
ATOM 651 N N . GLN A 1 84 ? 6.601 6.864 15.857 1.00 73.88 84 GLN A N 1
ATOM 652 C CA . GLN A 1 84 ? 6.268 5.877 14.826 1.00 73.88 84 GLN A CA 1
ATOM 653 C C . GLN A 1 84 ? 5.962 6.552 13.488 1.00 73.88 84 GLN A C 1
ATOM 655 O O . GLN A 1 84 ? 6.458 6.120 12.449 1.00 73.88 84 GLN A O 1
ATOM 660 N N . SER A 1 85 ? 5.241 7.674 13.524 1.00 73.19 85 SER A N 1
ATOM 661 C CA . SER A 1 85 ? 4.977 8.491 12.334 1.00 73.19 85 SER A CA 1
ATOM 662 C C . SER A 1 85 ? 6.281 9.029 11.725 1.00 73.19 85 SER A C 1
ATOM 664 O O . SER A 1 85 ? 6.478 8.945 10.515 1.00 73.19 85 SER A O 1
ATOM 666 N N . LEU A 1 86 ? 7.222 9.489 12.559 1.00 73.69 86 LEU A N 1
ATOM 667 C CA . LEU A 1 86 ? 8.567 9.900 12.137 1.00 73.69 86 LEU A CA 1
ATOM 668 C C . LEU A 1 86 ? 9.384 8.733 11.566 1.00 73.69 86 LEU A C 1
ATOM 670 O O . LEU A 1 86 ? 10.097 8.909 10.578 1.00 73.69 86 LEU A O 1
ATOM 674 N N . THR A 1 87 ? 9.260 7.536 12.141 1.00 76.25 87 THR A N 1
ATOM 675 C CA . THR A 1 87 ? 9.907 6.319 11.623 1.00 76.25 87 THR A CA 1
ATOM 676 C C . THR A 1 87 ? 9.374 5.971 10.236 1.00 76.25 87 THR A C 1
ATOM 678 O O . THR A 1 87 ? 10.153 5.715 9.322 1.00 76.25 87 THR A O 1
ATOM 681 N N . VAL A 1 88 ? 8.055 6.034 10.046 1.00 71.75 88 VAL A N 1
ATOM 682 C CA . VAL A 1 88 ? 7.409 5.838 8.744 1.00 71.75 88 VAL A CA 1
ATOM 683 C C . VAL A 1 88 ? 7.903 6.861 7.723 1.00 71.75 88 VAL A C 1
ATOM 685 O O . VAL A 1 88 ? 8.292 6.473 6.628 1.00 71.75 88 VAL A O 1
ATOM 688 N N . ILE A 1 89 ? 7.995 8.141 8.087 1.00 70.31 89 ILE A N 1
ATOM 689 C CA . ILE A 1 89 ? 8.530 9.197 7.207 1.00 70.31 89 ILE A CA 1
ATOM 690 C C . ILE A 1 89 ? 10.002 8.962 6.869 1.00 70.31 89 ILE A C 1
ATOM 692 O O . ILE A 1 89 ? 10.427 9.194 5.738 1.00 70.31 89 ILE A O 1
ATOM 696 N N . THR A 1 90 ? 10.786 8.479 7.831 1.00 74.00 90 THR A N 1
ATOM 697 C CA . THR A 1 90 ? 12.202 8.159 7.628 1.00 74.00 90 THR A CA 1
ATOM 698 C C . THR A 1 90 ? 12.357 6.990 6.663 1.00 74.00 90 THR A C 1
ATOM 700 O O . THR A 1 90 ? 13.139 7.076 5.723 1.00 74.00 90 THR A O 1
ATOM 703 N N . LEU A 1 91 ? 11.578 5.921 6.835 1.00 71.06 91 LEU A N 1
ATOM 704 C CA . LEU A 1 91 ? 11.595 4.761 5.942 1.00 71.06 91 LEU A CA 1
ATOM 705 C C . LEU A 1 91 ? 11.104 5.107 4.545 1.00 71.06 91 LEU A C 1
ATOM 707 O O . LEU A 1 91 ? 11.719 4.683 3.571 1.00 71.06 91 LEU A O 1
ATOM 711 N N . VAL A 1 92 ? 10.054 5.923 4.451 1.00 68.12 92 VAL A N 1
ATOM 712 C CA . VAL A 1 92 ? 9.636 6.558 3.204 1.00 68.12 92 VAL A CA 1
ATOM 713 C C . VAL A 1 92 ? 10.828 7.267 2.578 1.00 68.12 92 VAL A C 1
ATOM 715 O O . VAL A 1 92 ? 11.226 6.907 1.482 1.00 68.12 92 VAL A O 1
ATOM 718 N N . SER A 1 93 ? 11.474 8.184 3.294 1.00 67.69 93 SER A N 1
ATOM 719 C CA . SER A 1 93 ? 12.618 8.943 2.780 1.00 67.69 93 SER A CA 1
ATOM 720 C C . SER A 1 93 ? 13.747 8.025 2.300 1.00 67.69 93 SER A C 1
ATOM 722 O O . SER A 1 93 ? 14.249 8.200 1.196 1.00 67.69 93 SER A O 1
ATOM 724 N N . ILE A 1 94 ? 14.101 6.986 3.060 1.00 68.94 94 ILE A N 1
ATOM 725 C CA . ILE A 1 94 ? 15.116 5.996 2.666 1.00 68.94 94 ILE A CA 1
ATOM 726 C C . ILE A 1 94 ? 14.707 5.266 1.383 1.00 68.94 94 ILE A C 1
ATOM 728 O O . ILE A 1 94 ? 15.524 5.130 0.472 1.00 68.94 94 ILE A O 1
ATOM 732 N N . CYS A 1 95 ? 13.448 4.833 1.282 1.00 66.62 95 CYS A N 1
ATOM 733 C CA . CYS A 1 95 ? 12.928 4.211 0.070 1.00 66.62 95 CYS A CA 1
ATOM 734 C C . CYS A 1 95 ? 13.077 5.148 -1.130 1.00 66.62 95 CYS A C 1
ATOM 736 O O . CYS A 1 95 ? 13.527 4.712 -2.185 1.00 66.62 95 CYS A O 1
ATOM 738 N N . LEU A 1 96 ? 12.798 6.439 -0.945 1.00 62.50 96 LEU A N 1
ATOM 739 C CA . LEU A 1 96 ? 12.917 7.465 -1.979 1.00 62.50 96 LEU A CA 1
ATOM 740 C C . LEU A 1 96 ? 14.367 7.717 -2.402 1.00 62.50 96 LEU A C 1
ATOM 742 O O . LEU A 1 96 ? 14.636 7.881 -3.586 1.00 62.50 96 LEU A O 1
ATOM 746 N N . PHE A 1 97 ? 15.322 7.706 -1.473 1.00 66.56 97 PHE A N 1
ATOM 747 C CA . PHE A 1 97 ? 16.733 7.932 -1.804 1.00 66.56 97 PHE A CA 1
ATOM 748 C C . PHE A 1 97 ? 17.447 6.682 -2.343 1.00 66.56 97 PHE A C 1
ATOM 750 O O . PHE A 1 97 ? 18.469 6.801 -3.021 1.00 66.56 97 PHE A O 1
ATOM 757 N N . SER A 1 98 ? 16.923 5.479 -2.088 1.00 66.44 98 SER A N 1
ATOM 758 C CA . SER A 1 98 ? 17.620 4.231 -2.421 1.00 66.44 98 SER A CA 1
ATOM 759 C C . SER A 1 98 ? 17.904 4.010 -3.921 1.00 66.44 98 SER A C 1
ATOM 761 O O . SER A 1 98 ? 19.019 3.581 -4.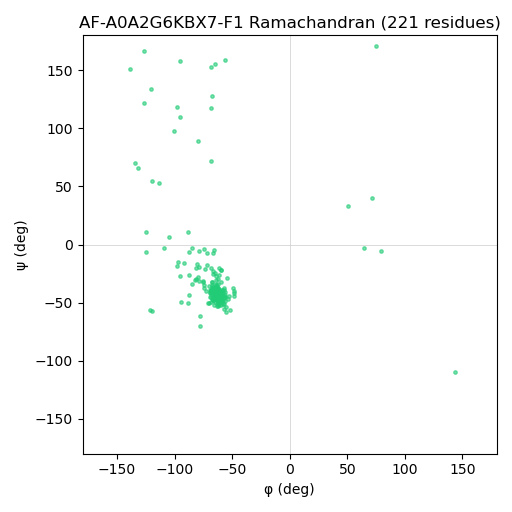223 1.00 66.44 98 SER A O 1
ATOM 763 N N . PRO A 1 99 ? 17.035 4.365 -4.895 1.00 61.50 99 PRO A N 1
ATOM 764 C CA . PRO A 1 99 ? 17.361 4.203 -6.316 1.00 61.50 99 PRO A CA 1
ATOM 765 C C . PRO A 1 99 ? 18.488 5.135 -6.783 1.00 61.50 99 PRO A C 1
ATOM 767 O 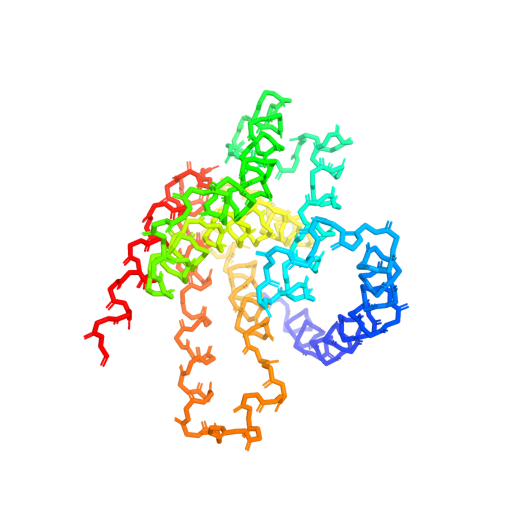O . PRO A 1 99 ? 19.292 4.737 -7.621 1.00 61.50 99 PRO A O 1
ATOM 770 N N . ILE A 1 100 ? 18.592 6.335 -6.199 1.00 64.75 100 ILE A N 1
ATOM 771 C CA . ILE A 1 100 ? 19.652 7.322 -6.482 1.00 64.75 100 ILE A CA 1
ATOM 772 C C . ILE A 1 100 ? 21.005 6.825 -5.943 1.00 64.75 100 ILE A C 1
ATOM 774 O O . ILE A 1 100 ? 22.044 6.919 -6.602 1.00 64.75 100 ILE A O 1
ATOM 778 N N . LEU A 1 101 ? 20.999 6.237 -4.745 1.00 64.69 101 LEU A N 1
ATOM 779 C CA . LEU A 1 101 ? 22.190 5.612 -4.164 1.00 64.69 101 LEU A CA 1
ATOM 780 C C . LEU A 1 101 ? 22.635 4.381 -4.970 1.00 64.69 101 LEU A C 1
ATOM 782 O O . LEU A 1 101 ? 23.827 4.145 -5.153 1.00 64.69 101 LEU A O 1
ATOM 786 N N . LEU A 1 102 ? 21.687 3.605 -5.501 1.00 64.06 102 LEU A N 1
ATOM 787 C CA . LEU A 1 102 ? 21.995 2.426 -6.310 1.00 64.06 102 LEU A CA 1
ATOM 788 C C . LEU A 1 102 ? 22.478 2.783 -7.720 1.00 64.06 102 LEU A C 1
ATOM 790 O O . LEU A 1 102 ? 23.380 2.112 -8.227 1.00 64.06 102 LEU A O 1
ATOM 794 N N . SER A 1 103 ? 21.929 3.825 -8.351 1.00 62.16 103 SER A N 1
ATOM 795 C CA . SER A 1 103 ? 22.349 4.273 -9.686 1.00 62.16 103 SER A CA 1
ATOM 796 C C . SER A 1 103 ? 23.767 4.851 -9.688 1.00 62.16 103 SER A C 1
ATOM 798 O O . SER A 1 103 ? 24.534 4.569 -10.606 1.00 62.16 103 SER A O 1
ATOM 800 N N . SER A 1 104 ? 24.157 5.566 -8.629 1.00 64.19 104 SER A N 1
ATOM 801 C CA . SER A 1 104 ? 25.501 6.147 -8.475 1.00 64.19 104 SER A CA 1
ATOM 802 C C . SER A 1 104 ? 26.610 5.122 -8.191 1.00 64.19 104 SER A C 1
ATOM 804 O O . SER A 1 104 ? 27.783 5.411 -8.410 1.00 64.19 104 SER A O 1
ATOM 806 N N . SER A 1 105 ? 26.265 3.902 -7.765 1.00 59.59 105 SER A N 1
ATOM 807 C CA . SER A 1 105 ? 27.245 2.867 -7.390 1.00 59.59 105 SER A CA 1
ATOM 808 C C . SER A 1 105 ? 27.901 2.120 -8.569 1.00 59.59 105 SER A C 1
ATOM 810 O O . SER A 1 105 ? 28.788 1.289 -8.360 1.00 59.59 105 SER A O 1
ATOM 812 N N . GLY A 1 106 ? 27.472 2.365 -9.815 1.00 57.47 106 GLY A N 1
ATOM 813 C CA . GLY A 1 106 ? 28.068 1.789 -11.034 1.00 57.47 106 GLY A CA 1
ATOM 814 C C . GLY A 1 106 ? 27.959 0.259 -11.203 1.00 57.47 106 GLY A C 1
ATOM 815 O O . GLY A 1 106 ? 28.369 -0.257 -12.235 1.00 57.47 106 GLY A O 1
ATOM 816 N N . HIS A 1 107 ? 27.398 -0.475 -10.230 1.00 49.91 107 HIS A N 1
ATOM 817 C CA . HIS A 1 107 ? 27.497 -1.946 -10.133 1.00 49.91 107 HIS A CA 1
ATOM 818 C C . HIS A 1 107 ? 26.153 -2.699 -10.058 1.00 49.91 107 HIS A C 1
ATOM 820 O O . HIS A 1 107 ? 26.120 -3.900 -9.768 1.00 49.91 107 HIS A O 1
ATOM 826 N N . ALA A 1 108 ? 25.019 -2.040 -10.295 1.00 53.25 108 ALA A N 1
ATOM 827 C CA . ALA A 1 108 ? 23.712 -2.685 -10.176 1.00 53.25 108 ALA A CA 1
ATOM 828 C C . ALA A 1 108 ? 23.157 -3.081 -11.554 1.00 53.25 108 ALA A C 1
ATOM 830 O O . ALA A 1 108 ? 22.558 -2.260 -12.247 1.00 53.25 108 ALA A O 1
ATOM 831 N N . GLY A 1 109 ? 23.329 -4.351 -11.943 1.00 60.53 109 GLY A N 1
ATOM 832 C CA . GLY A 1 109 ? 22.579 -4.938 -13.060 1.00 60.53 109 GLY A CA 1
ATOM 833 C C . GLY A 1 109 ? 21.062 -4.825 -12.841 1.00 60.53 109 GLY A C 1
ATOM 834 O O . GLY A 1 109 ? 20.613 -4.683 -11.700 1.00 60.53 109 GLY A O 1
ATOM 835 N N . ALA A 1 110 ? 20.270 -4.901 -13.917 1.00 55.69 110 ALA A N 1
ATOM 836 C CA . ALA A 1 110 ? 18.811 -4.703 -13.893 1.00 55.69 110 ALA A CA 1
ATOM 837 C C . ALA A 1 110 ? 18.098 -5.519 -12.795 1.00 55.69 110 ALA A C 1
ATOM 839 O O . ALA A 1 110 ? 17.222 -5.002 -12.106 1.00 55.69 110 ALA A O 1
ATOM 840 N N . PHE A 1 111 ? 18.561 -6.747 -12.541 1.00 54.44 111 PHE A N 1
ATOM 841 C CA . PHE A 1 111 ? 18.058 -7.616 -11.475 1.00 54.44 111 PHE A CA 1
ATOM 842 C C . PHE A 1 111 ? 18.233 -7.029 -10.061 1.00 54.44 111 PHE A C 1
ATOM 844 O O . PHE A 1 111 ? 17.312 -7.085 -9.253 1.00 54.44 111 PHE A O 1
ATOM 851 N N . LYS A 1 112 ? 19.379 -6.399 -9.754 1.00 60.34 112 LYS A N 1
ATOM 852 C CA . LYS A 1 112 ? 19.609 -5.748 -8.447 1.00 60.34 112 LYS A CA 1
ATOM 853 C C . LYS A 1 112 ? 18.743 -4.501 -8.272 1.00 60.34 112 LYS A C 1
ATOM 855 O O . LYS A 1 112 ? 18.245 -4.263 -7.176 1.00 60.34 112 LYS A O 1
ATOM 860 N N . LYS A 1 113 ? 18.560 -3.713 -9.337 1.00 58.53 113 LYS A N 1
ATOM 861 C CA . LYS A 1 113 ? 17.728 -2.500 -9.296 1.00 58.53 113 LYS A CA 1
ATOM 862 C C . LYS A 1 113 ? 16.247 -2.847 -9.132 1.00 58.53 113 LYS A C 1
ATOM 864 O O . LYS A 1 113 ? 15.588 -2.276 -8.270 1.00 58.53 113 LYS A O 1
ATOM 869 N N . MET A 1 114 ? 15.752 -3.825 -9.893 1.00 62.38 114 MET A N 1
ATOM 870 C CA . MET A 1 114 ? 14.367 -4.286 -9.787 1.00 62.38 114 MET A CA 1
ATOM 871 C C . MET A 1 114 ? 14.110 -4.995 -8.453 1.00 62.38 114 MET A C 1
ATOM 873 O O . MET A 1 114 ? 13.098 -4.728 -7.816 1.00 62.38 114 MET A O 1
ATOM 877 N N . GLY A 1 115 ? 15.062 -5.800 -7.971 1.00 66.62 115 GLY A N 1
ATOM 878 C CA . GLY A 1 115 ? 14.964 -6.483 -6.683 1.00 66.62 115 GLY A CA 1
ATOM 879 C C . GLY A 1 115 ? 14.831 -5.530 -5.492 1.00 66.62 115 GLY A C 1
ATOM 880 O O . GLY A 1 115 ? 13.958 -5.728 -4.659 1.00 66.62 115 GLY A O 1
ATOM 881 N N . VAL A 1 116 ? 15.615 -4.447 -5.410 1.00 66.38 116 VAL A N 1
ATOM 882 C CA . VAL A 1 116 ? 15.481 -3.499 -4.280 1.00 66.38 116 VAL A CA 1
ATOM 883 C C . VAL A 1 116 ? 14.149 -2.746 -4.319 1.00 66.38 116 VAL A C 1
ATOM 885 O O . VAL A 1 116 ? 13.513 -2.557 -3.281 1.00 66.38 116 VAL A O 1
ATOM 888 N N . VAL A 1 117 ? 13.695 -2.338 -5.506 1.00 65.94 117 VAL A N 1
ATOM 889 C CA . VAL A 1 117 ? 12.410 -1.641 -5.640 1.00 65.94 117 VAL A CA 1
ATOM 890 C C . VAL A 1 117 ? 11.258 -2.577 -5.270 1.00 65.94 117 VAL A C 1
ATOM 892 O O . VAL A 1 117 ? 10.462 -2.251 -4.395 1.00 65.94 117 VAL A O 1
ATOM 895 N N . VAL A 1 118 ? 11.211 -3.767 -5.868 1.00 69.25 118 VAL A N 1
ATOM 896 C CA . VAL A 1 118 ? 10.096 -4.713 -5.720 1.00 69.25 118 VAL A CA 1
ATOM 897 C C . VAL A 1 118 ? 10.100 -5.420 -4.361 1.00 69.25 118 VAL A C 1
ATOM 899 O O . VAL A 1 118 ? 9.031 -5.692 -3.817 1.00 69.25 118 VAL A O 1
ATOM 902 N N . TRP A 1 119 ? 11.268 -5.715 -3.784 1.00 73.94 119 TRP A N 1
ATOM 903 C CA . TRP A 1 119 ? 11.369 -6.485 -2.536 1.00 73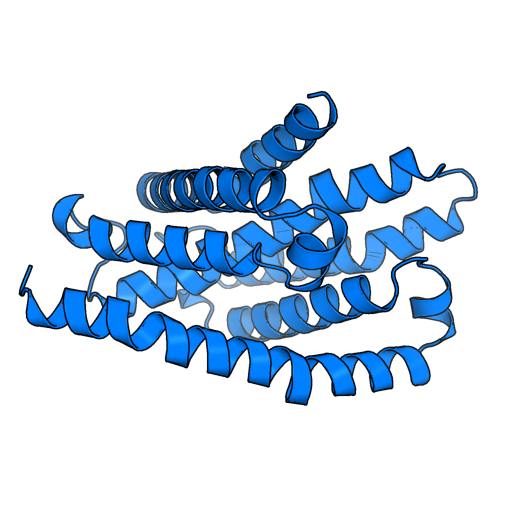.94 119 TRP A CA 1
ATOM 904 C C . TRP A 1 119 ? 11.528 -5.626 -1.287 1.00 73.94 119 TRP A C 1
ATOM 906 O O . TRP A 1 119 ? 11.310 -6.133 -0.193 1.00 73.94 119 TRP A O 1
ATOM 916 N N . THR A 1 120 ? 11.872 -4.343 -1.414 1.00 71.75 120 THR A N 1
ATOM 917 C CA . THR A 1 120 ? 12.075 -3.474 -0.244 1.00 71.75 120 THR A CA 1
ATOM 918 C C . THR A 1 120 ? 11.146 -2.270 -0.271 1.00 71.75 120 THR A C 1
ATOM 920 O O . THR A 1 120 ? 10.366 -2.077 0.659 1.00 71.75 120 THR A O 1
ATOM 923 N N . ILE A 1 121 ? 11.188 -1.474 -1.341 1.00 75.06 121 ILE A N 1
ATOM 924 C CA . ILE A 1 121 ? 10.443 -0.208 -1.406 1.00 75.06 121 ILE A CA 1
ATOM 925 C C . ILE A 1 121 ? 8.938 -0.454 -1.507 1.00 75.06 121 ILE A C 1
ATOM 927 O O . ILE A 1 121 ? 8.170 0.118 -0.731 1.00 75.06 121 ILE A O 1
ATOM 931 N N . THR A 1 122 ? 8.521 -1.310 -2.443 1.00 81.19 122 THR A N 1
ATOM 932 C CA . THR A 1 122 ? 7.105 -1.607 -2.682 1.00 81.19 122 THR A CA 1
ATOM 933 C C . THR A 1 122 ? 6.418 -2.138 -1.417 1.00 81.19 122 THR A C 1
ATOM 935 O O . THR A 1 122 ? 5.437 -1.520 -1.005 1.00 81.19 122 THR A O 1
ATOM 938 N N . PRO A 1 123 ? 6.947 -3.157 -0.707 1.00 87.75 123 PRO A N 1
ATOM 939 C CA . PRO A 1 123 ? 6.358 -3.629 0.546 1.00 87.75 123 PRO A CA 1
ATOM 940 C C . PRO A 1 123 ? 6.217 -2.538 1.605 1.00 87.75 123 PRO A C 1
ATOM 942 O O . PRO A 1 123 ? 5.174 -2.431 2.240 1.00 87.75 123 PRO A O 1
ATOM 945 N N . ILE A 1 124 ? 7.239 -1.696 1.793 1.00 84.38 124 ILE A N 1
ATOM 946 C CA . ILE A 1 124 ? 7.178 -0.603 2.773 1.00 84.38 124 ILE A CA 1
ATOM 947 C C . ILE A 1 124 ? 6.045 0.363 2.412 1.00 84.38 124 ILE A C 1
ATOM 949 O O . ILE A 1 124 ? 5.186 0.648 3.248 1.00 84.38 124 ILE A O 1
ATOM 953 N N . SER A 1 125 ? 6.024 0.835 1.163 1.00 81.50 125 SER A N 1
ATOM 954 C CA . SER A 1 125 ? 5.021 1.781 0.671 1.00 81.50 125 SER A CA 1
ATOM 955 C C . SER A 1 125 ? 3.604 1.223 0.785 1.00 81.50 125 SER A C 1
ATOM 957 O O . SER A 1 125 ? 2.710 1.874 1.330 1.00 81.50 125 SER A O 1
ATOM 959 N N . GLU A 1 126 ? 3.398 -0.003 0.314 1.00 87.12 126 GLU A N 1
ATOM 960 C CA . GLU A 1 126 ? 2.090 -0.644 0.313 1.00 87.12 126 GLU A CA 1
ATOM 961 C C . GLU A 1 126 ? 1.596 -0.950 1.729 1.00 87.12 126 GLU A C 1
ATOM 963 O O . GLU A 1 126 ? 0.431 -0.701 2.038 1.00 87.12 126 GLU A O 1
ATOM 968 N N . GLU A 1 127 ? 2.451 -1.418 2.639 1.00 90.56 127 GLU A N 1
ATOM 969 C CA . GLU A 1 127 ? 2.028 -1.665 4.020 1.00 90.56 127 GLU A CA 1
ATOM 970 C C . GLU A 1 127 ? 1.679 -0.361 4.755 1.00 90.56 127 GLU A C 1
ATOM 972 O O . GLU A 1 127 ? 0.673 -0.304 5.467 1.00 90.56 127 GLU A O 1
ATOM 977 N N . ILE A 1 128 ? 2.429 0.722 4.535 1.00 83.19 128 ILE A N 1
ATOM 978 C CA . ILE A 1 128 ? 2.102 2.043 5.091 1.00 83.19 128 ILE A CA 1
ATOM 979 C C . ILE A 1 128 ? 0.750 2.540 4.555 1.00 83.19 128 ILE A C 1
ATOM 981 O O . ILE A 1 128 ? -0.112 2.957 5.336 1.00 83.19 128 ILE A O 1
ATOM 985 N N . LEU A 1 129 ? 0.544 2.478 3.238 1.00 82.44 129 LEU A N 1
ATOM 986 C CA . LEU A 1 129 ? -0.669 2.980 2.596 1.00 82.44 129 LEU A CA 1
ATOM 987 C C . LEU A 1 129 ? -1.896 2.135 2.960 1.00 82.44 129 LEU A C 1
ATOM 989 O O . LEU A 1 129 ? -2.927 2.664 3.374 1.00 82.44 129 LEU A O 1
ATOM 993 N N . PHE A 1 130 ? -1.801 0.814 2.831 1.00 89.62 130 PHE A N 1
ATOM 994 C CA . PHE A 1 130 ? -2.957 -0.062 2.979 1.00 89.62 130 PHE A CA 1
ATOM 995 C C . PHE A 1 130 ? -3.208 -0.481 4.427 1.00 89.62 130 PHE A C 1
ATOM 997 O O . PHE A 1 130 ? -4.352 -0.474 4.876 1.00 89.62 130 PHE A O 1
ATOM 1004 N N . ARG A 1 131 ? -2.165 -0.848 5.178 1.00 93.25 131 ARG A N 1
ATOM 1005 C CA . ARG A 1 131 ? -2.312 -1.390 6.543 1.00 93.25 131 ARG A CA 1
ATOM 1006 C C . ARG A 1 131 ? -2.162 -0.299 7.599 1.00 93.25 131 ARG A C 1
ATOM 1008 O O . ARG A 1 131 ? -2.759 -0.413 8.665 1.00 93.25 131 ARG A O 1
ATOM 1015 N N . GLY A 1 132 ? -1.416 0.763 7.303 1.00 86.31 132 GLY A N 1
ATOM 1016 C CA . GLY A 1 132 ? -1.381 1.976 8.116 1.00 86.31 132 GLY A CA 1
ATOM 1017 C C . GLY A 1 132 ? -2.614 2.847 7.880 1.00 86.31 132 GLY A C 1
ATOM 1018 O O . GLY A 1 132 ? -3.478 2.955 8.744 1.00 86.31 132 GLY A O 1
ATOM 1019 N N . PHE A 1 133 ? -2.714 3.460 6.699 1.00 84.50 133 PHE A N 1
ATOM 1020 C CA . PHE A 1 133 ? -3.750 4.458 6.427 1.00 84.50 133 PHE A CA 1
ATOM 1021 C C . PHE A 1 133 ? -5.131 3.848 6.140 1.00 84.50 133 PHE A C 1
ATOM 1023 O O . PHE A 1 133 ? -6.085 4.111 6.878 1.00 84.50 133 PHE A O 1
ATOM 1030 N N . LEU A 1 134 ? -5.258 3.037 5.082 1.00 85.62 134 LEU A N 1
ATOM 1031 C CA . LEU A 1 134 ? -6.566 2.565 4.615 1.00 85.62 134 LEU A CA 1
ATOM 1032 C C . LEU A 1 134 ? -7.269 1.692 5.661 1.00 85.62 134 LEU A C 1
ATOM 1034 O O . LEU A 1 134 ? -8.453 1.889 5.920 1.00 85.62 134 LEU A O 1
ATOM 1038 N N . HIS A 1 135 ? -6.557 0.760 6.294 1.00 92.00 135 HIS A N 1
ATOM 1039 C CA . HIS A 1 135 ? -7.131 -0.090 7.336 1.00 92.00 135 HIS A CA 1
ATOM 1040 C C . HIS A 1 135 ? -7.694 0.737 8.501 1.00 92.00 135 HIS A C 1
ATOM 1042 O O . HIS A 1 135 ? -8.847 0.544 8.888 1.00 92.00 135 HIS A O 1
ATOM 1048 N N . SER A 1 136 ? -6.930 1.709 9.010 1.00 86.56 136 SER A N 1
ATOM 1049 C CA . SER A 1 136 ? -7.375 2.609 10.081 1.00 86.56 136 SER A CA 1
ATOM 1050 C C . SER A 1 136 ? -8.581 3.458 9.675 1.00 86.56 136 SER A C 1
ATOM 1052 O O . SER A 1 136 ? -9.486 3.672 10.485 1.00 86.56 136 SER A O 1
ATOM 1054 N N . LEU A 1 137 ? -8.627 3.921 8.424 1.00 83.25 137 LEU A N 1
ATOM 1055 C CA . LEU A 1 137 ? -9.780 4.638 7.881 1.00 83.25 137 LEU A CA 1
ATOM 1056 C C . LEU A 1 137 ? -11.023 3.739 7.818 1.00 83.25 137 LEU A C 1
ATOM 1058 O O . LEU A 1 137 ? -12.099 4.142 8.256 1.00 83.25 137 LEU A O 1
ATOM 1062 N N . LEU A 1 138 ? -10.883 2.509 7.322 1.00 88.19 138 LEU A N 1
ATOM 1063 C CA . LEU A 1 138 ? -11.989 1.555 7.237 1.00 88.19 138 LEU A CA 1
ATOM 1064 C C . LEU A 1 138 ? -12.507 1.174 8.627 1.00 88.19 138 LEU A C 1
ATOM 1066 O O . LEU A 1 138 ? -13.720 1.118 8.822 1.00 88.19 138 LEU A O 1
ATOM 1070 N N . LEU A 1 139 ? -11.627 0.982 9.616 1.00 89.88 139 LEU A N 1
ATOM 1071 C CA . LEU A 1 139 ? -12.053 0.781 11.002 1.00 89.88 139 LEU A CA 1
ATOM 1072 C C . LEU A 1 139 ? -12.936 1.944 11.484 1.00 89.88 139 LEU A C 1
ATOM 1074 O O . LEU A 1 139 ? -14.012 1.696 12.022 1.00 89.88 139 LEU A O 1
ATOM 1078 N N . GLN A 1 140 ? -12.555 3.196 11.213 1.00 86.12 140 GLN A N 1
ATOM 1079 C CA . GLN A 1 140 ? -13.360 4.368 11.582 1.00 86.12 140 GLN A CA 1
ATOM 1080 C C . GLN A 1 140 ? -14.717 4.407 10.863 1.00 86.12 140 GLN A C 1
ATOM 1082 O O . GLN A 1 140 ? -15.741 4.597 11.520 1.00 86.12 140 GLN A O 1
ATOM 1087 N N . ILE A 1 141 ? -14.741 4.179 9.544 1.00 84.88 141 ILE A N 1
ATOM 1088 C CA . ILE A 1 141 ? -15.971 4.171 8.729 1.00 84.88 141 ILE A CA 1
ATOM 1089 C C . ILE A 1 141 ? -16.958 3.109 9.227 1.00 84.88 141 ILE A C 1
ATOM 1091 O O . ILE A 1 141 ? -18.157 3.361 9.318 1.00 84.88 141 ILE A O 1
ATOM 1095 N N . PHE A 1 142 ? -16.462 1.922 9.578 1.00 89.19 142 PHE A N 1
ATOM 1096 C CA . PHE A 1 142 ? -17.286 0.824 10.087 1.00 89.19 142 PHE A CA 1
ATOM 1097 C C . PHE A 1 142 ? -17.467 0.854 11.615 1.00 89.19 142 PHE A C 1
ATOM 1099 O O . PHE A 1 142 ? -17.975 -0.111 12.194 1.00 89.19 142 PHE A O 1
ATOM 1106 N N . HIS A 1 143 ? -17.070 1.947 12.278 1.00 91.44 143 HIS A N 1
ATOM 1107 C CA . HIS A 1 143 ? -17.130 2.127 13.732 1.00 91.44 143 HIS A CA 1
ATOM 1108 C C . HIS A 1 143 ? -16.498 0.969 14.525 1.00 91.44 143 HIS A C 1
ATOM 1110 O O . HIS A 1 143 ? -16.965 0.606 15.610 1.00 91.44 143 HIS A O 1
ATOM 1116 N N . ALA A 1 144 ? -15.460 0.351 13.970 1.00 92.94 144 ALA A N 1
ATOM 1117 C CA . ALA A 1 144 ? -14.655 -0.699 14.570 1.00 92.94 144 ALA A CA 1
ATOM 1118 C C . ALA A 1 144 ? -13.393 -0.117 15.223 1.00 92.94 144 ALA A C 1
ATOM 1120 O O . ALA A 1 144 ? -12.935 0.973 14.893 1.00 92.94 144 ALA A O 1
ATOM 1121 N N . ALA A 1 145 ? -12.840 -0.868 16.165 1.00 92.38 145 ALA A N 1
ATOM 1122 C CA . ALA A 1 145 ? -11.601 -0.556 16.865 1.00 92.38 145 ALA A CA 1
ATOM 1123 C C . ALA A 1 145 ? -10.638 -1.744 16.760 1.00 92.38 145 ALA A C 1
ATOM 1125 O O . ALA A 1 145 ? -11.041 -2.840 16.371 1.00 92.38 145 ALA A O 1
ATOM 1126 N N . GLN A 1 146 ? -9.370 -1.526 17.106 1.00 90.12 146 GLN A N 1
ATOM 1127 C CA . GLN A 1 146 ? -8.297 -2.522 17.013 1.00 90.12 146 GLN A CA 1
ATOM 1128 C C . GLN A 1 146 ? -8.527 -3.778 17.881 1.00 90.12 146 GLN A C 1
ATOM 1130 O O . GLN A 1 146 ? -7.921 -4.814 17.640 1.00 90.12 146 GLN A O 1
ATOM 1135 N N . ASP A 1 147 ? -9.381 -3.681 18.895 1.00 92.12 147 ASP A N 1
ATOM 1136 C CA . ASP A 1 147 ? -9.770 -4.735 19.838 1.00 92.12 147 ASP A CA 1
ATOM 1137 C C . ASP A 1 147 ? -11.176 -5.302 19.558 1.00 92.12 147 ASP A C 1
ATOM 1139 O O . ASP A 1 147 ? -11.714 -6.102 20.325 1.00 92.12 147 ASP A O 1
ATOM 1143 N N . SER A 1 148 ? -11.805 -4.880 18.458 1.00 94.12 148 SER A N 1
ATOM 1144 C CA . SER A 1 148 ? -13.140 -5.335 18.085 1.00 94.12 148 SER A CA 1
ATOM 1145 C C . SER A 1 148 ? -13.161 -6.812 17.684 1.00 94.12 148 SER A C 1
ATOM 1147 O O . SER A 1 148 ? -12.196 -7.368 17.172 1.00 94.12 148 SER A O 1
ATOM 1149 N N . SER A 1 149 ? -14.315 -7.459 17.862 1.00 95.19 149 SER A N 1
ATOM 1150 C CA . SER A 1 149 ? -14.492 -8.869 17.498 1.00 95.19 149 SER A CA 1
ATOM 1151 C C . SER A 1 149 ? -14.370 -9.122 15.989 1.00 95.19 149 SER A C 1
ATOM 1153 O O . SER A 1 149 ? -14.708 -8.260 15.172 1.00 95.19 149 SER A O 1
ATOM 1155 N N . TRP A 1 150 ? -14.009 -10.357 15.612 1.00 93.12 150 TRP A N 1
ATOM 1156 C CA . TRP A 1 150 ? -13.877 -10.806 14.214 1.00 93.12 150 TRP A CA 1
ATOM 1157 C C . TRP A 1 150 ? -15.073 -10.439 13.327 1.00 93.12 150 TRP A C 1
ATOM 1159 O O . TRP A 1 150 ? -14.912 -9.986 12.197 1.00 93.12 150 TRP A O 1
ATOM 1169 N N . LYS A 1 151 ? -16.293 -10.558 13.859 1.00 94.31 151 LYS A N 1
ATOM 1170 C CA . LYS A 1 151 ? -17.522 -10.214 13.131 1.00 94.31 151 LYS A CA 1
ATOM 1171 C C . LYS A 1 151 ? -17.605 -8.726 12.775 1.00 94.31 151 LYS A C 1
ATOM 1173 O O . LYS A 1 151 ? -18.172 -8.381 11.741 1.00 94.31 151 LYS A O 1
ATOM 1178 N N . LYS A 1 152 ? -17.086 -7.850 13.639 1.00 93.69 152 LYS A N 1
ATOM 1179 C CA . LYS A 1 152 ? -17.134 -6.393 13.463 1.00 93.69 152 LYS A CA 1
ATOM 1180 C C . LYS A 1 152 ? -16.043 -5.894 12.515 1.00 93.69 152 LYS A C 1
ATOM 1182 O O . LYS A 1 152 ? -16.259 -4.915 11.812 1.00 93.69 152 LYS A O 1
ATOM 1187 N N . ILE A 1 153 ? -14.909 -6.588 12.465 1.00 96.12 153 ILE A N 1
ATOM 1188 C CA . ILE A 1 153 ? -13.758 -6.211 11.633 1.00 96.12 153 ILE A CA 1
ATOM 1189 C C . ILE A 1 153 ? -13.781 -6.864 10.250 1.00 96.12 153 ILE A C 1
ATOM 1191 O O . ILE A 1 153 ? -13.081 -6.400 9.356 1.00 96.12 153 ILE A O 1
ATOM 1195 N N . LEU A 1 154 ? -14.599 -7.904 10.045 1.00 95.81 154 LEU A N 1
ATOM 1196 C CA . LEU A 1 154 ? -14.698 -8.594 8.759 1.00 95.81 154 LEU A CA 1
ATOM 1197 C C . LEU A 1 154 ? -14.983 -7.635 7.584 1.00 95.81 154 LEU A C 1
ATOM 1199 O O . LEU A 1 154 ? -14.288 -7.755 6.577 1.00 95.81 154 LEU A O 1
ATOM 1203 N N . PRO A 1 155 ? -15.909 -6.653 7.675 1.00 94.06 155 PRO A N 1
ATOM 1204 C CA . PRO A 1 155 ? -16.106 -5.706 6.578 1.00 94.06 155 PRO A CA 1
ATOM 1205 C C . PRO A 1 155 ? -14.857 -4.857 6.276 1.00 94.06 155 PRO A C 1
ATOM 1207 O O . PRO A 1 155 ? -14.430 -4.891 5.125 1.00 94.06 155 PRO A O 1
ATOM 1210 N N . PRO A 1 156 ? -14.198 -4.181 7.245 1.00 94.12 156 PRO A N 1
ATOM 1211 C CA . PRO A 1 156 ? -12.906 -3.533 7.001 1.00 94.12 156 PRO A CA 1
ATOM 1212 C C . PRO A 1 156 ? -11.867 -4.419 6.302 1.00 94.12 156 PRO A C 1
ATOM 1214 O O . PRO A 1 156 ? -11.187 -3.949 5.395 1.00 94.12 156 PRO A O 1
ATOM 1217 N N . LEU A 1 157 ? -11.756 -5.697 6.685 1.00 96.38 157 LEU A N 1
ATOM 1218 C CA . LEU A 1 157 ? -10.808 -6.629 6.064 1.00 96.38 157 LEU A CA 1
ATOM 1219 C C . LEU A 1 157 ? -11.157 -6.910 4.598 1.00 96.38 157 LEU A C 1
ATOM 1221 O O . LEU A 1 157 ? -10.288 -6.822 3.735 1.00 96.38 157 LEU A O 1
ATOM 1225 N N . VAL A 1 158 ? -12.427 -7.208 4.310 1.00 95.75 158 VAL A N 1
ATOM 1226 C CA . VAL A 1 158 ? -12.899 -7.493 2.946 1.00 95.75 158 VAL A CA 1
ATOM 1227 C C . VAL A 1 158 ? -12.750 -6.264 2.051 1.00 95.75 158 VAL A C 1
ATOM 1229 O O . VAL A 1 158 ? -12.226 -6.377 0.947 1.00 95.75 158 VAL A O 1
ATOM 1232 N N . PHE A 1 159 ? -13.153 -5.083 2.525 1.00 92.44 159 PHE A N 1
ATOM 1233 C CA . PHE A 1 159 ? -13.011 -3.843 1.759 1.00 92.44 159 PHE A CA 1
ATOM 1234 C C . PHE A 1 159 ? -11.542 -3.453 1.553 1.00 92.44 159 PHE A C 1
ATOM 1236 O O . PHE A 1 159 ? -11.186 -3.016 0.462 1.00 92.44 159 PHE A O 1
ATOM 1243 N N . GLY A 1 160 ? -10.679 -3.667 2.552 1.00 93.00 160 GLY A N 1
ATOM 1244 C CA . GLY A 1 160 ? -9.236 -3.471 2.412 1.00 93.00 160 GLY A CA 1
ATOM 1245 C C . GLY A 1 160 ? -8.620 -4.408 1.370 1.00 93.00 160 GLY A C 1
ATOM 1246 O O . GLY A 1 160 ? -7.843 -3.962 0.531 1.00 93.00 160 GLY A O 1
ATOM 1247 N N . GLY A 1 161 ? -9.022 -5.683 1.366 1.00 95.75 161 GLY A N 1
ATOM 1248 C CA . GLY A 1 161 ? -8.609 -6.660 0.356 1.00 95.75 161 GLY A CA 1
ATOM 1249 C C . GLY A 1 161 ? -9.081 -6.305 -1.054 1.00 95.75 161 GLY A C 1
ATOM 1250 O O . GLY A 1 161 ? -8.289 -6.357 -1.991 1.00 95.75 161 GLY A O 1
ATOM 1251 N N . LEU A 1 162 ? -10.345 -5.895 -1.213 1.00 91.81 162 LEU A N 1
ATOM 1252 C CA . LEU A 1 162 ? -10.881 -5.443 -2.505 1.00 91.81 162 LEU A CA 1
ATOM 1253 C C . LEU A 1 162 ? -10.106 -4.241 -3.030 1.00 91.81 162 LEU A C 1
ATOM 1255 O O . LEU A 1 162 ? -9.732 -4.213 -4.198 1.00 91.81 162 LEU A O 1
ATOM 1259 N N . TRP A 1 163 ? -9.831 -3.269 -2.163 1.00 88.81 163 TRP A N 1
ATOM 1260 C CA . TRP A 1 163 ? -9.057 -2.099 -2.546 1.00 88.81 163 TRP A CA 1
ATOM 1261 C C . TRP A 1 163 ? -7.641 -2.478 -2.977 1.00 88.81 163 TRP A C 1
ATOM 1263 O O . TRP A 1 163 ? -7.166 -2.019 -4.012 1.00 88.81 163 TRP A O 1
ATOM 1273 N N . PHE A 1 164 ? -6.970 -3.331 -2.200 1.00 92.50 164 PHE A N 1
ATOM 1274 C CA . PHE A 1 164 ? -5.624 -3.790 -2.521 1.00 92.50 164 PHE A CA 1
ATOM 1275 C C . PHE A 1 164 ? -5.587 -4.546 -3.855 1.00 92.50 164 PHE A C 1
ATOM 1277 O O . PHE A 1 164 ? -4.695 -4.316 -4.659 1.00 92.50 164 PHE A O 1
ATOM 1284 N N . SER A 1 165 ? -6.592 -5.375 -4.140 1.00 92.81 165 SER A N 1
ATOM 1285 C CA . SER A 1 165 ? -6.742 -6.047 -5.434 1.00 92.81 165 SER A CA 1
ATOM 1286 C C . SER A 1 165 ? -6.938 -5.055 -6.585 1.00 92.81 165 SER A C 1
ATOM 1288 O O . SER A 1 165 ? -6.193 -5.076 -7.559 1.00 92.81 165 SER A O 1
ATOM 1290 N N . LEU A 1 166 ? -7.875 -4.112 -6.448 1.00 86.69 166 LEU A N 1
ATOM 1291 C CA . LEU A 1 166 ? -8.154 -3.106 -7.479 1.00 86.69 166 LEU A CA 1
ATOM 1292 C C . LEU A 1 166 ? -6.977 -2.159 -7.736 1.00 86.69 166 LEU A C 1
ATOM 1294 O O . LEU A 1 166 ? -6.840 -1.662 -8.849 1.00 86.69 166 LEU A O 1
ATOM 1298 N N . TRP A 1 167 ? -6.114 -1.925 -6.746 1.00 84.50 167 TRP A N 1
ATOM 1299 C CA . TRP A 1 167 ? -4.865 -1.184 -6.938 1.00 84.50 167 TRP A CA 1
ATOM 1300 C C . TRP A 1 167 ? -3.933 -1.846 -7.960 1.00 84.50 167 TRP A C 1
ATOM 1302 O O . TRP A 1 167 ? -3.228 -1.160 -8.693 1.00 84.50 167 TRP A O 1
ATOM 1312 N N . HIS A 1 168 ? -3.960 -3.177 -8.033 1.00 87.50 168 HIS A N 1
ATOM 1313 C CA . HIS A 1 168 ? -3.164 -3.959 -8.976 1.00 87.50 168 HIS A CA 1
ATOM 1314 C C . HIS A 1 168 ? -3.835 -4.095 -10.349 1.00 87.50 168 HIS A C 1
ATOM 1316 O O . HIS A 1 168 ? -3.251 -4.669 -11.268 1.00 87.50 168 HIS A O 1
ATOM 1322 N N . LEU A 1 169 ? -5.048 -3.558 -10.520 1.00 85.69 169 LEU A N 1
ATOM 1323 C CA . LEU A 1 169 ? -5.742 -3.554 -11.799 1.00 85.69 169 LEU A CA 1
ATOM 1324 C C . LEU A 1 169 ? -5.209 -2.430 -12.692 1.00 85.69 169 LEU A C 1
ATOM 1326 O O . LEU A 1 169 ? -5.729 -1.313 -12.695 1.00 85.69 169 LEU A O 1
ATOM 1330 N N . VAL A 1 170 ? -4.176 -2.741 -13.471 1.00 83.44 170 VAL A N 1
ATOM 1331 C CA . VAL A 1 170 ? -3.573 -1.809 -14.430 1.00 83.44 170 VAL A CA 1
ATOM 1332 C C . VAL A 1 170 ? -4.132 -2.083 -15.836 1.00 83.44 170 VAL A C 1
ATOM 1334 O O . VAL A 1 170 ? -3.914 -3.174 -16.363 1.00 83.44 170 VAL A O 1
ATOM 1337 N N . PRO A 1 171 ? -4.821 -1.123 -16.489 1.00 81.50 171 PRO A N 1
ATOM 1338 C CA . PRO A 1 171 ? -5.406 -1.340 -17.816 1.00 81.50 171 PRO A CA 1
ATOM 1339 C C . PRO A 1 171 ? -4.401 -1.772 -18.889 1.00 81.50 171 PRO A C 1
ATOM 1341 O O . PRO A 1 171 ? -4.717 -2.633 -19.707 1.00 81.50 171 PRO A O 1
ATOM 1344 N N . SER A 1 172 ? -3.179 -1.228 -18.867 1.00 80.31 172 SER A N 1
ATOM 1345 C CA . SER A 1 172 ? -2.128 -1.652 -19.800 1.00 80.31 172 SER A CA 1
ATOM 1346 C C . SER A 1 172 ? -1.729 -3.111 -19.585 1.00 80.31 172 SER A C 1
ATOM 1348 O O . SER A 1 172 ? -1.559 -3.829 -20.558 1.00 80.31 172 SER A O 1
ATOM 1350 N N . ALA A 1 173 ? -1.699 -3.599 -18.340 1.00 82.19 173 ALA A N 1
ATOM 1351 C CA . ALA A 1 173 ? -1.410 -5.005 -18.068 1.00 82.19 173 ALA A CA 1
ATOM 1352 C C . ALA A 1 173 ? -2.486 -5.942 -18.643 1.00 82.19 173 ALA A C 1
ATOM 1354 O O . ALA A 1 173 ? -2.159 -7.026 -19.115 1.00 82.19 173 ALA A O 1
ATOM 1355 N N . ILE A 1 174 ? -3.756 -5.519 -18.667 1.00 89.19 174 ILE A N 1
ATOM 1356 C CA . ILE A 1 174 ? -4.820 -6.282 -19.340 1.00 89.19 174 ILE A CA 1
ATOM 1357 C C . ILE A 1 174 ? -4.570 -6.323 -20.851 1.00 89.19 174 ILE A C 1
ATOM 1359 O O . ILE A 1 174 ? -4.731 -7.374 -21.464 1.00 89.19 174 ILE A O 1
ATOM 1363 N N . SER A 1 175 ? -4.179 -5.193 -21.447 1.00 90.06 175 SER A N 1
ATOM 1364 C CA . SER A 1 175 ? -3.876 -5.112 -22.881 1.00 90.06 175 SER A CA 1
ATOM 1365 C C . SER A 1 175 ? -2.661 -5.958 -23.272 1.00 90.06 175 SER A C 1
ATOM 1367 O O . SER A 1 175 ? -2.676 -6.577 -24.332 1.00 90.06 175 SER A O 1
ATOM 1369 N N . ASP A 1 176 ? -1.626 -5.976 -22.432 1.00 91.31 176 ASP A N 1
ATOM 1370 C CA . ASP A 1 176 ? -0.340 -6.609 -22.738 1.00 91.31 176 ASP A CA 1
ATOM 1371 C C . ASP A 1 176 ? -0.328 -8.115 -22.418 1.00 91.31 176 ASP A C 1
ATOM 1373 O O . ASP A 1 176 ? 0.319 -8.885 -23.127 1.00 91.31 176 ASP A O 1
ATOM 1377 N N . TYR A 1 177 ? -1.040 -8.544 -21.367 1.00 92.12 177 TYR A N 1
ATOM 1378 C CA . TYR A 1 177 ? -0.965 -9.912 -20.826 1.00 92.12 177 TYR A CA 1
ATOM 1379 C C . TYR A 1 177 ? -2.310 -10.649 -20.740 1.00 92.12 177 TYR A C 1
ATOM 1381 O O . TYR A 1 177 ? -2.330 -11.828 -20.390 1.00 92.12 177 TYR A O 1
ATOM 1389 N N . GLY A 1 178 ? -3.431 -9.981 -21.022 1.00 93.75 178 GLY A N 1
ATOM 1390 C CA . GLY A 1 178 ? -4.758 -10.593 -20.997 1.00 93.75 178 GLY A CA 1
ATOM 1391 C C . GLY A 1 178 ? -5.336 -10.847 -19.596 1.00 93.75 178 GLY A C 1
ATOM 1392 O O . GLY A 1 178 ? -4.691 -10.696 -18.552 1.00 93.75 178 GLY A O 1
ATOM 1393 N N . TRP A 1 179 ? -6.614 -11.233 -19.563 1.00 95.75 179 TRP A N 1
ATOM 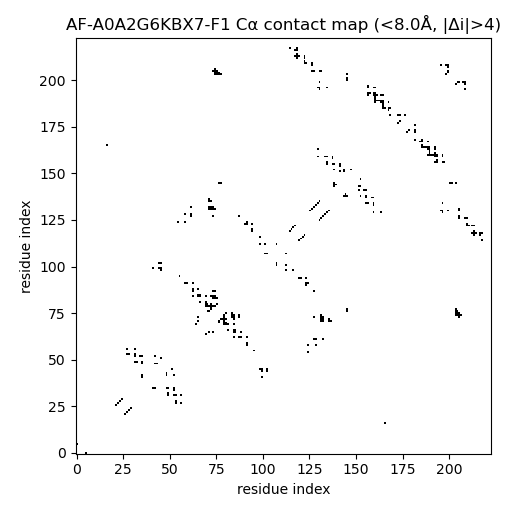1394 C CA . TRP A 1 179 ? -7.343 -11.521 -18.318 1.00 95.75 179 TRP A CA 1
ATOM 1395 C C . TRP A 1 179 ? -6.934 -12.847 -17.676 1.00 95.75 179 TRP A C 1
ATOM 1397 O O . TRP A 1 179 ? -7.123 -13.034 -16.476 1.00 95.75 179 TRP A O 1
ATOM 1407 N N . GLU A 1 180 ? -6.357 -13.752 -18.454 1.00 94.94 180 GLU A N 1
ATOM 1408 C CA . GLU A 1 180 ? -5.806 -15.025 -18.012 1.00 94.94 180 GLU A CA 1
ATOM 1409 C C . GLU A 1 180 ? -4.638 -14.853 -17.033 1.00 94.94 180 GLU A C 1
ATOM 1411 O O . GLU A 1 180 ? -4.480 -15.683 -16.141 1.00 94.94 180 GLU A O 1
ATOM 1416 N N . VAL A 1 181 ? -3.873 -13.760 -17.143 1.00 91.12 181 VAL A N 1
ATOM 1417 C CA . VAL A 1 181 ? -2.796 -13.413 -16.202 1.00 91.12 181 VAL A CA 1
ATOM 1418 C C . VAL A 1 181 ? -3.308 -12.458 -15.125 1.00 91.12 181 VAL A C 1
ATOM 1420 O O . VAL A 1 181 ? -3.137 -12.709 -13.929 1.00 91.12 181 VAL A O 1
ATOM 1423 N N . VAL A 1 182 ? -3.988 -11.378 -15.527 1.00 92.56 182 VAL A N 1
ATOM 1424 C CA . VAL A 1 182 ? -4.427 -10.328 -14.593 1.00 92.56 182 VAL A CA 1
ATOM 1425 C C . VAL A 1 182 ? -5.512 -10.834 -13.637 1.00 92.56 182 VAL A C 1
ATOM 1427 O O . VAL A 1 182 ? -5.486 -10.523 -12.449 1.00 92.56 182 VAL A O 1
ATOM 1430 N N . GLY A 1 183 ? -6.454 -11.653 -14.107 1.00 93.62 183 GLY A N 1
ATOM 1431 C CA . GLY A 1 183 ? -7.556 -12.178 -13.296 1.00 93.62 183 GLY A CA 1
ATOM 1432 C C . GLY A 1 183 ? -7.077 -12.955 -12.063 1.00 93.62 183 GLY A C 1
ATOM 1433 O O . GLY A 1 183 ? -7.433 -12.580 -10.941 1.00 93.62 183 GLY A O 1
ATOM 1434 N N . PRO A 1 184 ? -6.237 -13.996 -12.220 1.00 94.81 184 PRO A N 1
ATOM 1435 C CA . PRO A 1 184 ? -5.635 -14.700 -11.089 1.00 94.81 184 PRO A CA 1
ATOM 1436 C C . PRO A 1 184 ? -4.828 -13.787 -10.158 1.00 94.81 184 PRO A C 1
ATOM 1438 O O . PRO A 1 184 ? -4.932 -13.926 -8.938 1.00 94.81 184 PRO A O 1
ATOM 1441 N N . GLN A 1 185 ? -4.086 -12.813 -10.701 1.00 92.56 185 GLN A N 1
ATOM 1442 C CA . GLN A 1 185 ? -3.354 -11.831 -9.895 1.00 92.56 185 GLN A CA 1
ATOM 1443 C C . GLN A 1 185 ? -4.297 -11.021 -8.994 1.00 92.56 185 GLN A C 1
ATOM 1445 O O . GLN A 1 185 ? -4.005 -10.842 -7.809 1.00 92.56 185 GLN A O 1
ATOM 1450 N N . LEU A 1 186 ? -5.452 -10.576 -9.501 1.00 94.25 186 LEU A N 1
ATOM 1451 C CA . LEU A 1 186 ? -6.451 -9.863 -8.695 1.00 94.25 186 LEU A CA 1
ATOM 1452 C C . LEU A 1 186 ? -6.995 -10.729 -7.555 1.00 94.25 186 LEU A C 1
ATOM 1454 O O . LEU A 1 186 ? -7.179 -10.238 -6.440 1.00 94.25 186 LEU A O 1
ATOM 1458 N N . VAL A 1 187 ? -7.228 -12.018 -7.805 1.00 95.88 187 VAL A N 1
ATOM 1459 C CA . VAL A 1 187 ? -7.705 -12.952 -6.776 1.00 95.88 187 VAL A CA 1
ATOM 1460 C C . VAL A 1 187 ? -6.642 -13.157 -5.694 1.00 95.88 187 VAL A C 1
ATOM 1462 O O . VAL A 1 187 ? -6.943 -13.045 -4.505 1.00 95.88 187 VAL A O 1
ATOM 1465 N N . ILE A 1 188 ? -5.391 -13.405 -6.089 1.00 94.56 188 ILE A N 1
ATOM 1466 C CA . ILE A 1 188 ? -4.270 -13.593 -5.156 1.00 94.56 188 ILE A CA 1
ATOM 1467 C C . ILE A 1 188 ? -4.067 -12.337 -4.307 1.00 94.56 188 ILE A C 1
ATOM 1469 O O . ILE A 1 188 ? -4.005 -12.419 -3.079 1.00 94.56 1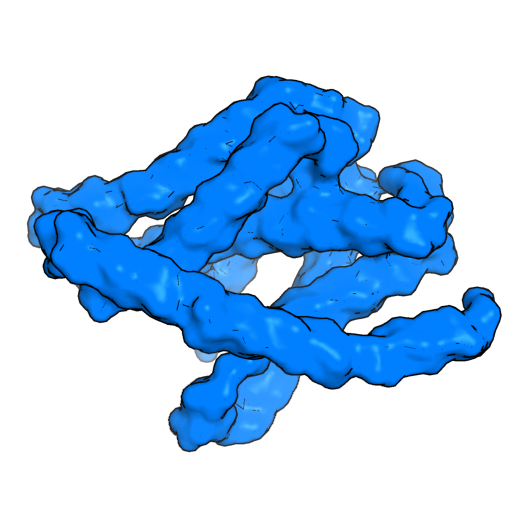88 ILE A O 1
ATOM 1473 N N . THR A 1 189 ? -4.018 -11.168 -4.944 1.00 94.69 189 THR A N 1
ATOM 1474 C CA . THR A 1 189 ? -3.844 -9.890 -4.244 1.00 94.69 189 THR A CA 1
ATOM 1475 C C . THR A 1 189 ? -5.024 -9.592 -3.323 1.00 94.69 189 THR A C 1
ATOM 1477 O O . THR A 1 189 ? -4.797 -9.159 -2.199 1.00 94.69 189 THR A O 1
ATOM 1480 N N . PHE A 1 190 ? -6.269 -9.917 -3.692 1.00 96.31 190 PHE A N 1
ATOM 1481 C CA . PHE A 1 190 ? -7.415 -9.798 -2.782 1.00 96.31 190 PHE A CA 1
ATOM 1482 C C . PHE A 1 190 ? -7.189 -10.570 -1.474 1.00 96.31 190 PHE A C 1
ATOM 1484 O O . PHE A 1 190 ? -7.273 -9.991 -0.386 1.00 96.31 190 PHE A O 1
ATOM 1491 N N . PHE A 1 191 ? -6.857 -11.860 -1.568 1.00 97.31 191 PHE A N 1
ATOM 1492 C CA . PHE A 1 191 ? -6.632 -12.689 -0.384 1.00 97.31 191 PHE A CA 1
ATOM 1493 C C . PHE A 1 191 ? -5.401 -12.249 0.409 1.00 97.31 191 PHE A C 1
ATOM 1495 O O . PHE A 1 191 ? -5.457 -12.230 1.640 1.00 97.31 191 PHE A O 1
ATOM 1502 N N . ALA A 1 192 ? -4.330 -11.823 -0.264 1.00 95.56 192 ALA A N 1
ATOM 1503 C CA . ALA A 1 192 ? -3.170 -11.232 0.395 1.00 95.56 192 ALA A CA 1
ATOM 1504 C C . ALA A 1 192 ? -3.566 -9.975 1.189 1.00 95.56 192 ALA A C 1
ATOM 1506 O O . ALA A 1 192 ? -3.238 -9.859 2.368 1.00 95.56 192 ALA A O 1
ATOM 1507 N N . GLY A 1 193 ? -4.339 -9.064 0.594 1.00 96.44 193 GLY A N 1
ATOM 1508 C CA . GLY A 1 193 ? -4.809 -7.847 1.258 1.00 96.44 193 GLY A CA 1
ATOM 1509 C C . GLY A 1 193 ? -5.661 -8.134 2.499 1.00 96.44 193 GLY A C 1
ATOM 1510 O O . GLY A 1 193 ? -5.466 -7.493 3.537 1.00 96.44 193 GLY A O 1
ATOM 1511 N N . VAL A 1 194 ? -6.551 -9.133 2.432 1.00 97.50 194 VAL A N 1
ATOM 1512 C CA . VAL A 1 194 ? -7.322 -9.612 3.596 1.00 97.50 194 VAL A CA 1
ATOM 1513 C C . VAL A 1 194 ? -6.390 -10.177 4.669 1.00 97.50 194 VAL A C 1
ATOM 1515 O O . VAL A 1 194 ? -6.509 -9.799 5.836 1.00 97.50 194 VAL A O 1
ATOM 1518 N N . LEU A 1 195 ? -5.451 -11.048 4.285 1.00 97.00 195 LEU A N 1
ATOM 1519 C CA . LEU A 1 195 ? -4.507 -11.695 5.197 1.00 97.00 195 LEU A CA 1
ATOM 1520 C C . LEU A 1 195 ? -3.649 -10.667 5.940 1.00 97.00 195 LEU A C 1
ATOM 1522 O O . LEU A 1 195 ? -3.602 -10.684 7.168 1.00 97.00 195 LEU A O 1
ATOM 1526 N N . PHE A 1 196 ? -3.013 -9.744 5.222 1.00 96.69 196 PHE A N 1
ATOM 1527 C CA . PHE A 1 196 ? -2.162 -8.720 5.825 1.00 96.69 196 PHE A CA 1
ATOM 1528 C C . PHE A 1 196 ? -2.956 -7.714 6.663 1.00 96.69 196 PHE A C 1
ATOM 1530 O O . PHE A 1 196 ? -2.487 -7.297 7.721 1.00 96.69 196 PHE A O 1
ATOM 1537 N N . SER A 1 197 ? -4.182 -7.366 6.263 1.00 96.19 197 SER A N 1
ATOM 1538 C CA . SER A 1 197 ? -5.068 -6.556 7.109 1.00 96.19 197 SER A CA 1
ATOM 1539 C C . SER A 1 197 ? -5.449 -7.303 8.393 1.00 96.19 197 SER A C 1
ATOM 1541 O O . SER A 1 197 ? -5.498 -6.705 9.465 1.00 96.19 197 SER A O 1
ATOM 1543 N N . GLY A 1 198 ? -5.672 -8.618 8.310 1.00 96.62 198 GLY A N 1
ATOM 1544 C CA . GLY A 1 198 ? -5.920 -9.478 9.466 1.00 96.62 198 GLY A CA 1
ATOM 1545 C C . GLY A 1 198 ? -4.705 -9.562 10.389 1.00 96.62 198 GLY A C 1
ATOM 1546 O O . GLY A 1 198 ? -4.842 -9.403 11.601 1.00 96.62 198 GLY A O 1
ATOM 1547 N N . LEU A 1 199 ? -3.509 -9.722 9.820 1.00 95.88 199 LEU A N 1
ATOM 1548 C CA . LEU A 1 199 ? -2.239 -9.702 10.544 1.00 95.88 199 LEU A CA 1
ATOM 1549 C C . LEU A 1 199 ? -2.038 -8.367 11.267 1.00 95.88 199 LEU A C 1
ATOM 1551 O O . LEU A 1 199 ? -1.721 -8.338 12.458 1.00 95.88 199 LEU A O 1
ATOM 1555 N N . ARG A 1 200 ? -2.280 -7.256 10.564 1.00 93.81 200 ARG A N 1
ATOM 1556 C CA . ARG A 1 200 ? -2.225 -5.905 11.122 1.00 93.81 200 ARG A CA 1
ATOM 1557 C C . ARG A 1 200 ? -3.242 -5.711 12.242 1.00 93.81 200 ARG A C 1
ATOM 1559 O O . ARG A 1 200 ? -2.940 -5.045 13.234 1.00 93.81 200 ARG A O 1
ATOM 1566 N N . HIS A 1 201 ? -4.439 -6.268 12.096 1.00 94.69 201 HIS A N 1
ATOM 1567 C CA . HIS A 1 201 ? -5.471 -6.208 13.120 1.00 94.69 201 HIS A CA 1
ATOM 1568 C C . HIS A 1 201 ? -5.070 -7.000 14.379 1.00 94.69 201 HIS A C 1
ATOM 1570 O O . HIS A 1 201 ? -5.119 -6.498 15.503 1.00 94.69 201 HIS A O 1
ATOM 1576 N N . TRP A 1 202 ? -4.591 -8.228 14.190 1.00 94.38 202 TRP A N 1
ATOM 1577 C CA . TRP A 1 202 ? -4.212 -9.118 15.282 1.00 94.38 202 TRP A CA 1
ATOM 1578 C C . TRP A 1 202 ? -2.983 -8.632 16.058 1.00 94.38 202 TRP A C 1
ATOM 1580 O O . TRP A 1 202 ? -2.967 -8.680 17.289 1.00 94.38 202 TRP A O 1
ATOM 1590 N N . THR A 1 203 ? -1.967 -8.127 15.361 1.00 93.81 203 THR A N 1
ATOM 1591 C CA . THR A 1 203 ? -0.715 -7.684 15.995 1.00 93.81 203 THR A CA 1
ATOM 1592 C C . THR A 1 203 ? -0.751 -6.234 16.454 1.00 93.81 203 THR A C 1
ATOM 1594 O O . THR A 1 203 ? -0.027 -5.871 17.374 1.00 93.81 203 THR A O 1
ATOM 1597 N N . GLY A 1 204 ? -1.575 -5.395 15.822 1.00 90.25 204 GLY A N 1
ATOM 1598 C CA . GLY A 1 204 ? -1.485 -3.947 15.985 1.00 90.25 204 GLY A CA 1
ATOM 1599 C C . GLY A 1 204 ? -0.371 -3.304 15.164 1.00 90.25 204 GLY A C 1
ATOM 1600 O O . GLY A 1 204 ? -0.328 -2.085 15.119 1.00 90.25 204 GLY A O 1
ATOM 1601 N N . SER A 1 205 ? 0.478 -4.073 14.475 1.00 88.38 205 SER A N 1
ATOM 1602 C CA . SER A 1 205 ? 1.737 -3.586 13.909 1.00 88.38 205 SER A CA 1
ATOM 1603 C C . SER A 1 205 ? 1.808 -3.754 12.391 1.00 88.38 205 SER A C 1
ATOM 1605 O O . SER A 1 205 ? 1.507 -4.828 11.870 1.00 88.38 205 SER A O 1
ATOM 1607 N N . ILE A 1 206 ? 2.246 -2.716 11.668 1.00 89.25 206 ILE A N 1
ATOM 1608 C CA . ILE A 1 206 ? 2.619 -2.840 10.241 1.00 89.25 206 ILE A CA 1
ATOM 1609 C C . ILE A 1 206 ? 4.012 -3.464 10.057 1.00 89.25 206 ILE A C 1
ATOM 1611 O O . ILE A 1 206 ? 4.323 -3.983 8.988 1.00 89.25 206 ILE A O 1
ATOM 1615 N N . TRP A 1 207 ? 4.847 -3.452 11.102 1.00 87.81 207 TRP A N 1
ATOM 1616 C CA . TRP A 1 207 ? 6.258 -3.842 11.016 1.00 87.81 207 TRP A CA 1
ATOM 1617 C C . TRP A 1 207 ? 6.464 -5.317 10.708 1.00 87.81 207 TRP A C 1
ATOM 1619 O O . TRP A 1 207 ? 7.492 -5.674 10.149 1.00 87.81 207 TRP A O 1
ATOM 1629 N N . LEU A 1 208 ? 5.494 -6.165 11.053 1.00 89.88 208 LEU A N 1
ATOM 1630 C CA . LEU A 1 208 ? 5.520 -7.580 10.695 1.00 89.88 208 LEU A CA 1
ATOM 1631 C C . LEU A 1 208 ? 5.025 -7.819 9.260 1.00 89.88 208 LEU A C 1
ATOM 1633 O O . LEU A 1 208 ? 5.497 -8.740 8.599 1.00 89.88 208 LEU A O 1
ATOM 1637 N N . GLY A 1 209 ? 4.109 -6.981 8.765 1.00 92.00 209 GLY A N 1
ATOM 1638 C CA . GLY A 1 209 ? 3.598 -7.066 7.396 1.00 92.00 209 GLY A CA 1
ATOM 1639 C C . GLY A 1 209 ? 4.694 -6.819 6.363 1.00 92.00 209 GLY A C 1
ATOM 1640 O O . GLY A 1 209 ? 4.821 -7.595 5.425 1.00 92.00 209 GLY A O 1
ATOM 1641 N N . ILE A 1 210 ? 5.546 -5.813 6.591 1.00 88.81 210 ILE A N 1
ATOM 1642 C CA . ILE A 1 210 ? 6.623 -5.414 5.668 1.00 88.81 210 ILE A CA 1
ATOM 1643 C C . ILE A 1 210 ? 7.571 -6.575 5.307 1.00 88.81 210 ILE A C 1
ATOM 1645 O O . ILE A 1 210 ? 7.683 -6.879 4.120 1.00 88.81 210 ILE A O 1
ATOM 1649 N N . PRO A 1 211 ? 8.251 -7.255 6.255 1.00 89.38 211 PRO A N 1
ATOM 1650 C CA . PRO A 1 211 ? 9.177 -8.334 5.920 1.00 89.38 211 PRO A CA 1
ATOM 1651 C C . PRO A 1 211 ? 8.470 -9.561 5.333 1.00 89.38 211 PRO A C 1
ATOM 1653 O O . PRO A 1 211 ? 9.037 -10.225 4.471 1.00 89.38 211 PRO A O 1
ATOM 1656 N N . ILE A 1 212 ? 7.233 -9.859 5.749 1.00 92.25 212 ILE A N 1
ATOM 1657 C CA . ILE A 1 212 ? 6.455 -10.969 5.174 1.00 92.25 212 ILE A CA 1
ATOM 1658 C C . ILE A 1 212 ? 6.076 -10.657 3.723 1.00 92.25 212 ILE A C 1
ATOM 1660 O O . ILE A 1 212 ? 6.187 -11.519 2.856 1.00 92.25 212 ILE A O 1
ATOM 1664 N N . HIS A 1 213 ? 5.665 -9.423 3.446 1.00 94.00 213 HIS A N 1
ATOM 1665 C CA . HIS A 1 213 ? 5.345 -8.957 2.103 1.00 94.00 213 HIS A CA 1
ATOM 1666 C C . HIS A 1 213 ? 6.596 -8.953 1.215 1.00 94.00 213 HIS A C 1
ATOM 1668 O O . HIS A 1 213 ? 6.578 -9.535 0.134 1.00 94.00 213 HIS A O 1
ATOM 1674 N N . ALA A 1 214 ? 7.716 -8.420 1.703 1.00 88.06 214 ALA A N 1
ATOM 1675 C CA . ALA A 1 214 ? 9.010 -8.499 1.027 1.00 88.06 214 ALA A CA 1
ATOM 1676 C C . ALA A 1 214 ? 9.399 -9.942 0.668 1.00 88.06 214 ALA A C 1
ATOM 1678 O O . ALA A 1 214 ? 9.766 -10.218 -0.474 1.00 88.06 214 ALA A O 1
ATOM 1679 N N . ALA A 1 215 ? 9.260 -10.874 1.615 1.00 87.88 215 ALA A N 1
ATOM 1680 C CA . ALA A 1 215 ? 9.519 -12.291 1.379 1.00 87.88 215 ALA A CA 1
ATOM 1681 C C . ALA A 1 215 ? 8.557 -12.894 0.341 1.00 87.88 215 ALA A C 1
ATOM 1683 O O . ALA A 1 215 ? 8.989 -13.669 -0.508 1.00 87.88 215 ALA A O 1
ATOM 1684 N N . GLY A 1 216 ? 7.277 -12.515 0.364 1.00 89.12 216 GLY A N 1
ATOM 1685 C CA . GLY A 1 216 ? 6.292 -12.921 -0.640 1.00 89.12 216 GLY A CA 1
ATOM 1686 C C . GLY A 1 216 ? 6.668 -12.457 -2.048 1.00 89.12 216 GLY A C 1
ATOM 1687 O O . GLY A 1 216 ? 6.693 -13.272 -2.968 1.00 89.12 216 GLY A O 1
ATOM 1688 N N . ASN A 1 217 ? 7.045 -11.184 -2.203 1.00 86.00 217 ASN A N 1
ATOM 1689 C CA . ASN A 1 217 ? 7.500 -10.635 -3.484 1.00 86.00 217 ASN A CA 1
ATOM 1690 C C . ASN A 1 217 ? 8.790 -11.307 -3.964 1.00 86.00 217 ASN A C 1
ATOM 1692 O O . ASN A 1 217 ? 8.957 -11.545 -5.159 1.00 86.00 217 ASN A O 1
ATOM 1696 N N . PHE A 1 218 ? 9.701 -11.621 -3.039 1.00 82.81 218 PHE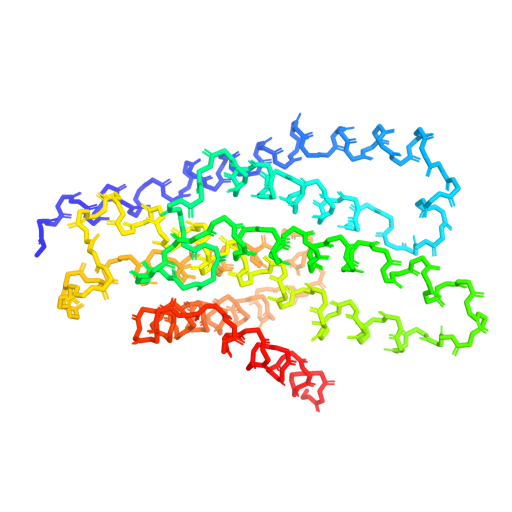 A N 1
ATOM 1697 C CA . PHE A 1 218 ? 10.915 -12.363 -3.353 1.00 82.81 218 PHE A CA 1
ATOM 1698 C C . PHE A 1 218 ? 10.581 -13.756 -3.890 1.00 82.81 218 PHE A C 1
ATOM 1700 O O . PHE A 1 218 ? 11.017 -14.090 -4.984 1.00 82.81 218 PHE A O 1
ATOM 1707 N N . LEU A 1 219 ? 9.767 -14.538 -3.172 1.00 83.75 219 LEU A N 1
ATOM 1708 C CA . LEU A 1 219 ? 9.389 -15.899 -3.568 1.00 83.75 219 LEU A CA 1
ATOM 1709 C C . LEU A 1 219 ? 8.624 -15.937 -4.895 1.00 83.75 219 LEU A C 1
ATOM 1711 O O . LEU A 1 219 ? 8.906 -16.792 -5.728 1.00 83.75 219 LEU A O 1
ATOM 1715 N N . ALA A 1 220 ? 7.702 -14.996 -5.111 1.00 81.00 220 ALA A N 1
ATOM 1716 C CA . ALA A 1 220 ? 6.959 -14.886 -6.364 1.00 81.00 220 ALA A CA 1
ATOM 1717 C C . ALA A 1 220 ? 7.869 -14.615 -7.572 1.00 81.00 220 ALA A C 1
ATOM 1719 O O . ALA A 1 220 ? 7.529 -15.004 -8.679 1.00 81.00 220 ALA A O 1
ATOM 1720 N N . GLY A 1 221 ? 9.038 -13.995 -7.370 1.00 75.19 221 GLY A N 1
ATOM 1721 C CA . GLY A 1 221 ? 10.019 -13.769 -8.433 1.00 75.19 221 GLY A CA 1
ATOM 1722 C C . GLY A 1 221 ? 10.758 -15.024 -8.919 1.00 75.19 221 GLY A C 1
ATOM 1723 O O . GLY A 1 221 ? 11.515 -14.924 -9.881 1.00 75.19 221 GLY A O 1
ATOM 1724 N N . PHE A 1 222 ? 10.578 -16.178 -8.264 1.00 72.94 222 PHE A N 1
ATOM 1725 C CA . PHE A 1 222 ? 11.180 -17.465 -8.653 1.00 72.94 222 PHE A CA 1
ATOM 1726 C C . PHE A 1 222 ? 10.170 -18.477 -9.210 1.00 72.94 222 PHE A C 1
ATOM 1728 O O . PHE A 1 222 ? 10.575 -19.586 -9.565 1.00 72.94 222 PHE A O 1
ATOM 1735 N N . LEU A 1 223 ? 8.882 -18.125 -9.234 1.00 70.62 223 LEU A N 1
ATOM 1736 C CA . LEU A 1 223 ? 7.795 -18.940 -9.780 1.00 70.62 223 LEU A CA 1
ATOM 1737 C C . LEU A 1 223 ? 7.457 -18.478 -11.199 1.00 70.62 223 LEU A C 1
ATOM 1739 O O . LEU A 1 223 ? 7.148 -19.367 -12.020 1.00 70.62 223 LEU A O 1
#

InterPro domains:
  IPR003675 CAAX prenyl protease 2/Lysostaphin resistance protein A-like domain [PF02517] (114-219)

Foldseek 3Di:
DPVVVVVVLVVCVVVVLVVVVCCCVVPLQVVLVVVCVVCVVLLVLDPPSSVLSSLLVLLVVLLVVCQVCQCLLCFFVVDRDNVSSVVLNVLSVCLSCVSVVVSVVVDDDPCNSCLCCQLANVLSSCLSPLQRHQLSVLCVVLVHGLPDDPVSSVVSLQSSLQVQLSVLPDPVCCVPPNCVVSVVSSVVSSVLRSVLNVVCSVRSGSVVSSNVSSVVSVVVVVD